Protein AF-A0A953CS73-F1 (afdb_monomer)

Radius of gyration: 27.45 Å; Cα contacts (8 Å, |Δi|>4): 304; chains: 1; bounding box: 77×26×94 Å

Secondary structure (DSSP, 8-state):
---------HHHHHHHHHHHHHHHHHHHHHHHHHHHHHHHHHHHHHHHHHHHHHHT-HHHHHHHEE--HHHHHHHHHH-TTTTT-S--TTTS--EEEEEEEEEEEEEETTEEEEEEEEEEEEEEESSSTTT-EEEE-S---EEEEEEEEEETTEEEEES--S-EEEHHHHHHHHHHHHHHHHHHHHHS---HHHHHHHHHHHHHHHHHHHT-

Foldseek 3Di:
DDDDDDPDPPVVVVVVVVVVVVVVVVCVVVVVVVVVVVQVQVVVLVVLCLVCLALQPLVSLLVFADEDPVLQVVLCVVPVPCSPSHDPVFFAKEWEFDDKDFDDWDDDDFKIKIKMKTQTFWIWDAGGLVGTDTGTDPDRIDIDIWIWGHDPNGIHGYPDDHGYYYLVNLLVVLVVVLVVCVCVVPPDDDDPVRVSSSVSSVVVNVVSVVRD

Mean predicted aligned error: 10.58 Å

Nearest PDB structures (foldseek):
  8rj3-assembly1_H  TM=3.751E-01  e=3.526E-01  Homo sapiens
  7pdr-assembly1_CaC  TM=2.955E-01  e=5.856E+00  Lymnaea stagnalis

Structure (mmCIF, N/CA/C/O backbone):
data_AF-A0A953CS73-F1
#
_entry.id   AF-A0A953CS73-F1
#
loop_
_atom_site.group_PDB
_atom_site.id
_atom_site.type_symbol
_atom_site.label_atom_id
_atom_site.label_alt_id
_atom_site.label_comp_id
_atom_site.label_asym_id
_atom_site.label_entity_id
_atom_site.label_seq_id
_atom_site.pdbx_PDB_ins_code
_atom_site.Cartn_x
_atom_site.Cartn_y
_atom_site.Cartn_z
_atom_site.occupancy
_atom_site.B_iso_or_equiv
_atom_site.auth_seq_id
_atom_site.auth_comp_id
_atom_site.auth_asym_id
_atom_site.auth_atom_id
_atom_site.pdbx_PDB_model_num
ATOM 1 N N . MET A 1 1 ? -42.865 -6.642 72.538 1.00 36.66 1 MET A N 1
ATOM 2 C CA . MET A 1 1 ? -42.921 -7.119 71.140 1.00 36.66 1 MET A CA 1
ATOM 3 C C . MET A 1 1 ? -43.896 -6.234 70.380 1.00 36.66 1 MET A C 1
ATOM 5 O O . MET A 1 1 ? -45.097 -6.413 70.509 1.00 36.66 1 MET A O 1
ATOM 9 N N . THR A 1 2 ? -43.393 -5.225 69.676 1.00 35.66 2 THR A N 1
ATOM 10 C CA . THR A 1 2 ? -44.188 -4.265 68.897 1.00 35.66 2 THR A CA 1
ATOM 11 C C . THR A 1 2 ? -43.818 -4.432 67.428 1.00 35.66 2 THR A C 1
ATOM 13 O O . THR A 1 2 ? -42.769 -3.971 66.991 1.00 35.66 2 THR A O 1
ATOM 16 N N . ASN A 1 3 ? -44.663 -5.137 66.674 1.00 38.41 3 ASN A N 1
ATOM 17 C CA . ASN A 1 3 ? -44.521 -5.254 65.225 1.00 38.41 3 ASN A CA 1
ATOM 18 C C . ASN A 1 3 ? -45.008 -3.955 64.574 1.00 38.41 3 ASN A C 1
ATOM 20 O O . ASN A 1 3 ? -46.209 -3.711 64.486 1.00 38.41 3 ASN A O 1
ATOM 24 N N . GLN A 1 4 ? -44.071 -3.122 64.122 1.00 38.41 4 GLN A N 1
ATOM 25 C CA . GLN A 1 4 ? -44.358 -2.026 63.203 1.00 38.41 4 GLN A CA 1
ATOM 26 C C . GLN A 1 4 ? -44.409 -2.582 61.779 1.00 38.41 4 GLN A C 1
ATOM 28 O O . GLN A 1 4 ? -43.388 -2.846 61.150 1.00 38.41 4 GLN A O 1
ATOM 33 N N . SER A 1 5 ? -45.618 -2.773 61.265 1.00 40.81 5 SER A N 1
ATOM 34 C CA . SER A 1 5 ? -45.860 -3.021 59.848 1.00 40.81 5 SER A CA 1
ATOM 35 C C . SER A 1 5 ? -45.662 -1.721 59.064 1.00 40.81 5 SER A C 1
ATOM 37 O O . SER A 1 5 ? -46.469 -0.796 59.165 1.00 40.81 5 SER A O 1
ATOM 39 N N . ILE A 1 6 ? -44.582 -1.652 58.284 1.00 49.41 6 ILE A N 1
ATOM 40 C CA . ILE A 1 6 ? -44.311 -0.558 57.346 1.00 49.41 6 ILE A CA 1
ATOM 41 C C . ILE A 1 6 ? -45.298 -0.681 56.179 1.00 49.41 6 ILE A C 1
ATOM 43 O O . ILE A 1 6 ? -45.137 -1.513 55.289 1.00 49.41 6 ILE A O 1
ATOM 47 N N . ILE A 1 7 ? -46.335 0.156 56.179 1.00 45.31 7 ILE A N 1
ATOM 48 C CA . ILE A 1 7 ? -47.230 0.327 55.032 1.00 45.31 7 ILE A CA 1
ATOM 49 C C . ILE A 1 7 ? -46.518 1.252 54.039 1.00 45.31 7 ILE A C 1
ATOM 51 O O . ILE A 1 7 ? -46.572 2.477 54.141 1.00 45.31 7 ILE A O 1
ATOM 55 N N . LEU A 1 8 ? -45.815 0.658 53.074 1.00 43.28 8 LEU A N 1
ATOM 56 C CA . LEU A 1 8 ? -45.276 1.373 51.918 1.00 43.28 8 LEU A CA 1
ATOM 57 C C . LEU A 1 8 ? -46.443 1.852 51.040 1.00 43.28 8 LEU A C 1
ATOM 59 O O . LEU A 1 8 ? -47.070 1.087 50.308 1.00 43.28 8 LEU A O 1
ATOM 63 N N . SER A 1 9 ? -46.746 3.145 51.144 1.00 44.50 9 SER A N 1
ATOM 64 C CA . SER A 1 9 ? -47.707 3.862 50.303 1.00 44.50 9 SER A CA 1
ATOM 65 C C . SER A 1 9 ? -47.407 3.649 48.812 1.00 44.50 9 SER A C 1
ATOM 67 O O . SER 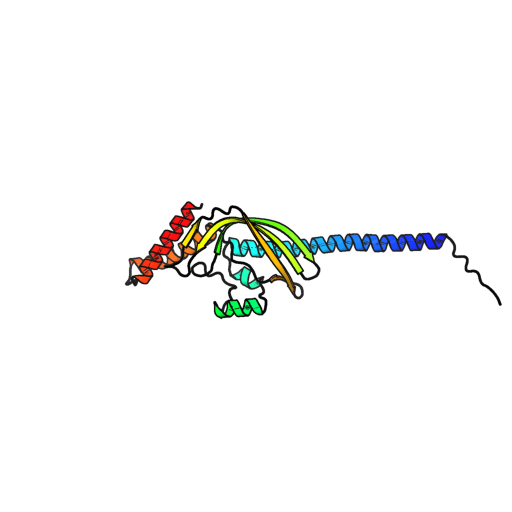A 1 9 ? -46.316 3.973 48.333 1.00 44.50 9 SER A O 1
ATOM 69 N N . ARG A 1 10 ? -48.405 3.164 48.054 1.00 49.97 10 ARG A N 1
ATOM 70 C CA . ARG A 1 10 ? -48.350 2.929 46.593 1.00 49.97 10 ARG A CA 1
ATOM 71 C C . ARG A 1 10 ? -47.867 4.140 45.773 1.00 49.97 10 ARG A C 1
ATOM 73 O O . ARG A 1 10 ? -47.408 3.955 44.648 1.00 49.97 10 ARG A O 1
ATOM 80 N N . LYS A 1 11 ? -47.922 5.363 46.318 1.00 46.31 11 LYS A N 1
ATOM 81 C CA . LYS A 1 11 ? -47.458 6.584 45.634 1.00 46.31 11 LYS A CA 1
ATOM 82 C C . LYS A 1 11 ? -45.931 6.657 45.470 1.00 46.31 11 LYS A C 1
ATOM 84 O O . LYS A 1 11 ? -45.475 7.201 44.472 1.00 46.31 11 LYS A O 1
ATOM 89 N N . ASN A 1 12 ? -45.143 6.050 46.364 1.00 44.22 12 ASN A N 1
ATOM 90 C CA . ASN A 1 12 ? -43.673 6.124 46.294 1.00 44.22 12 ASN A CA 1
ATOM 91 C C . ASN 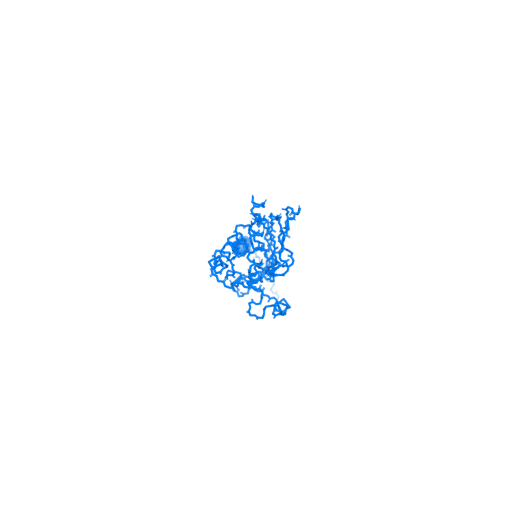A 1 12 ? -43.051 5.098 45.331 1.00 44.22 12 ASN A C 1
ATOM 93 O O . ASN A 1 12 ? -41.951 5.311 44.828 1.00 44.22 12 ASN A O 1
ATOM 97 N N . ILE A 1 13 ? -43.766 4.011 45.026 1.00 49.84 13 ILE A N 1
ATOM 98 C CA . ILE A 1 13 ? -43.295 2.962 44.105 1.00 49.84 13 ILE A CA 1
ATOM 99 C C . ILE A 1 13 ? -43.311 3.466 42.654 1.00 49.84 13 ILE A C 1
ATOM 101 O O . ILE A 1 13 ? -42.404 3.166 41.883 1.00 49.84 13 ILE A O 1
ATOM 105 N N . SER A 1 14 ? -44.296 4.297 42.299 1.00 48.78 14 SER A N 1
ATOM 106 C CA . SER A 1 14 ? -44.407 4.865 40.946 1.00 48.78 14 SER A CA 1
ATOM 107 C C . SER A 1 14 ? -43.287 5.870 40.641 1.00 48.78 14 SER A C 1
ATOM 109 O O . SER A 1 14 ? -42.792 5.914 39.518 1.00 48.78 14 SER A O 1
ATOM 111 N N . LEU A 1 15 ? -42.836 6.632 41.647 1.00 45.28 15 LEU A N 1
ATOM 112 C CA . LEU A 1 15 ? -41.733 7.588 41.500 1.00 45.28 15 LEU A CA 1
ATOM 113 C C . LEU A 1 15 ? -40.373 6.877 41.362 1.00 45.28 15 LEU A C 1
ATOM 115 O O . LEU A 1 15 ? -39.552 7.272 40.539 1.00 45.28 15 LEU A O 1
ATOM 119 N N . LEU A 1 16 ? -40.159 5.787 42.111 1.00 47.25 16 LEU A N 1
ATOM 120 C CA . LEU A 1 16 ? -38.957 4.949 42.003 1.00 47.25 16 LEU A CA 1
ATOM 121 C C . LEU A 1 16 ? -38.863 4.231 40.645 1.00 47.25 16 LEU A C 1
ATOM 123 O O . LEU A 1 16 ? -37.788 4.206 40.050 1.00 47.25 16 LEU A O 1
ATOM 127 N N . LEU A 1 17 ? -39.976 3.715 40.108 1.00 46.78 17 LEU A N 1
ATOM 128 C CA . LEU A 1 17 ? -39.999 3.105 38.770 1.00 46.78 17 LEU A CA 1
ATOM 129 C C . LEU A 1 17 ? -39.741 4.119 37.644 1.00 46.78 17 LEU A C 1
ATOM 131 O O . LEU A 1 17 ? -39.044 3.791 36.683 1.00 46.78 17 LEU A O 1
ATOM 135 N N . ALA A 1 18 ? -40.249 5.349 37.768 1.00 47.81 18 ALA A N 1
ATOM 136 C CA . ALA A 1 18 ? -40.012 6.406 36.785 1.00 47.81 18 ALA A CA 1
ATOM 137 C C . ALA A 1 18 ? -38.529 6.816 36.720 1.00 47.81 18 ALA A C 1
ATOM 139 O O . ALA A 1 18 ? -37.983 6.978 35.631 1.00 47.81 18 ALA A O 1
ATOM 140 N N . ILE A 1 19 ? -37.848 6.904 37.868 1.00 49.62 19 ILE A N 1
ATOM 141 C CA . ILE A 1 19 ? -36.412 7.220 37.926 1.00 49.62 19 ILE A CA 1
ATOM 142 C C . ILE A 1 19 ? -35.578 6.080 37.318 1.00 49.62 19 ILE A C 1
ATOM 144 O O . ILE A 1 19 ? -34.674 6.344 36.529 1.00 49.62 19 ILE A O 1
ATOM 148 N N . VAL A 1 20 ? -35.910 4.815 37.595 1.00 45.91 20 VAL A N 1
ATOM 149 C CA . VAL A 1 20 ? -35.200 3.659 37.012 1.00 45.91 20 VAL A CA 1
ATOM 150 C C . VAL A 1 20 ? -35.372 3.592 35.487 1.00 45.91 20 VAL A C 1
ATOM 152 O O . VAL A 1 20 ? -34.405 3.289 34.785 1.00 45.91 20 VAL A O 1
ATOM 155 N N . CYS A 1 21 ? -36.545 3.951 34.953 1.00 44.44 21 CYS A N 1
ATOM 156 C CA . CYS A 1 21 ? -36.766 4.042 33.505 1.00 44.44 21 CYS A CA 1
ATOM 157 C C . CYS A 1 21 ? -35.977 5.202 32.872 1.00 44.44 21 CYS A C 1
ATOM 159 O O . CYS A 1 21 ? -35.327 5.008 31.851 1.00 44.44 21 CYS A O 1
ATOM 161 N N . CYS A 1 22 ? -35.936 6.386 33.489 1.00 41.12 22 CYS A N 1
ATOM 162 C CA . CYS A 1 22 ? -35.169 7.515 32.946 1.00 41.12 22 CYS A CA 1
ATOM 163 C C . CYS A 1 22 ? -33.650 7.256 32.925 1.00 41.12 22 CYS A C 1
ATOM 165 O O . CYS A 1 22 ? -32.968 7.663 31.985 1.00 41.12 22 CYS A O 1
ATOM 167 N N . VAL A 1 23 ? -33.103 6.546 33.919 1.00 47.25 23 VAL A N 1
ATOM 168 C CA . VAL A 1 23 ? -31.663 6.225 33.976 1.00 47.25 23 VAL A CA 1
ATOM 169 C C . VAL A 1 23 ? -31.275 5.141 32.958 1.00 47.25 23 VAL A C 1
ATOM 171 O O . VAL A 1 23 ? -30.187 5.204 32.382 1.00 47.25 23 VAL A O 1
ATOM 174 N N . SER A 1 24 ? -32.167 4.183 32.684 1.00 45.62 24 SER A N 1
ATOM 175 C CA . SER A 1 24 ? -31.943 3.125 31.685 1.00 45.62 24 SER A CA 1
ATOM 176 C C . SER A 1 24 ? -32.154 3.609 30.243 1.00 45.62 24 SER A C 1
ATOM 178 O O . SER A 1 24 ? -31.356 3.264 29.370 1.00 45.62 24 SER A O 1
ATOM 180 N N . PHE A 1 25 ? -33.129 4.491 29.993 1.00 43.75 25 PHE A N 1
ATOM 181 C CA . PHE A 1 25 ? -33.279 5.156 28.692 1.00 43.75 25 PHE A CA 1
ATOM 182 C C . PHE A 1 25 ? -32.079 6.059 28.372 1.00 43.75 25 PHE A C 1
ATOM 184 O O . PHE A 1 25 ? -31.539 5.967 27.269 1.00 43.75 25 PHE A O 1
ATOM 191 N N . ASN A 1 26 ? -31.578 6.833 29.343 1.00 43.84 26 ASN A N 1
ATOM 192 C CA . ASN A 1 26 ? -30.371 7.642 29.146 1.00 43.84 26 ASN A CA 1
ATOM 193 C C . ASN A 1 26 ? -29.122 6.786 28.894 1.00 43.84 26 ASN A C 1
ATOM 195 O O . ASN A 1 26 ? -28.352 7.123 28.004 1.00 43.84 26 ASN A O 1
ATOM 199 N N . HIS A 1 27 ? -28.939 5.652 29.584 1.00 46.59 27 HIS A N 1
ATOM 200 C CA . HIS A 1 27 ? -27.826 4.737 29.286 1.00 46.59 27 HIS A CA 1
ATOM 201 C C . HIS A 1 27 ? -27.892 4.169 27.866 1.00 46.59 27 HIS A C 1
ATOM 203 O O . HIS A 1 27 ? -26.864 4.076 27.207 1.00 46.59 27 HIS A O 1
ATOM 209 N N . SER A 1 28 ? -29.081 3.803 27.379 1.00 47.66 28 SER A N 1
ATOM 210 C CA . SER A 1 28 ? -29.231 3.226 26.037 1.00 47.66 28 SER A CA 1
ATOM 211 C C . SER A 1 28 ? -28.966 4.238 24.916 1.00 47.66 28 SER A C 1
ATOM 213 O O . SER A 1 28 ? -28.315 3.901 23.929 1.00 47.66 28 SER A O 1
ATOM 215 N N . ILE A 1 29 ? -29.406 5.489 25.090 1.00 48.22 29 ILE A N 1
ATOM 216 C CA . ILE A 1 29 ? -29.171 6.577 24.131 1.00 48.22 29 ILE A CA 1
ATOM 217 C C . ILE A 1 29 ? -27.694 6.972 24.146 1.00 48.22 29 ILE A C 1
ATOM 219 O O . ILE A 1 29 ? -27.095 7.119 23.086 1.00 48.22 29 ILE A O 1
ATOM 223 N N . TRP A 1 30 ? -27.088 7.064 25.332 1.00 41.84 30 TRP A N 1
ATOM 224 C CA . TRP A 1 30 ? -25.677 7.412 25.480 1.00 41.84 30 TRP A CA 1
ATOM 225 C C . TRP A 1 30 ? -24.751 6.297 24.979 1.00 41.84 30 TRP A C 1
ATOM 227 O O . TRP A 1 30 ? -23.772 6.577 24.300 1.00 41.84 30 TRP A O 1
ATOM 237 N N . ALA A 1 31 ? -25.086 5.025 25.223 1.00 47.47 31 ALA A N 1
ATOM 238 C CA . ALA A 1 31 ? -24.345 3.882 24.688 1.00 47.47 31 ALA A CA 1
ATOM 239 C C . ALA A 1 31 ? -24.451 3.785 23.159 1.00 47.47 31 ALA A C 1
ATOM 241 O O . ALA A 1 31 ? -23.469 3.445 22.504 1.00 47.47 31 ALA A O 1
ATOM 242 N N . LYS A 1 32 ? -25.614 4.113 22.577 1.00 56.38 32 LYS A N 1
ATOM 243 C CA . LYS A 1 32 ? -25.786 4.155 21.121 1.00 56.38 32 LYS A CA 1
ATOM 244 C C . LYS A 1 32 ? -25.020 5.328 20.494 1.00 56.38 32 LYS A C 1
ATOM 246 O O . LYS A 1 32 ? -24.317 5.112 19.515 1.00 56.38 32 LYS A O 1
ATOM 251 N N . SER A 1 33 ? -25.064 6.519 21.102 1.00 57.25 33 SER A N 1
ATOM 252 C CA . SER A 1 33 ? -24.310 7.685 20.619 1.00 57.25 33 SER A CA 1
ATOM 253 C C . SER A 1 33 ? -22.796 7.534 20.794 1.00 57.25 33 SER A C 1
ATOM 255 O O . SER A 1 33 ? -22.040 7.961 19.932 1.00 57.25 33 SER A O 1
ATOM 257 N N . LEU A 1 34 ? -22.332 6.909 21.884 1.00 58.31 34 LEU A N 1
ATOM 258 C CA . LEU A 1 34 ? -20.913 6.583 22.087 1.00 58.31 34 LEU A CA 1
ATOM 259 C C . LEU A 1 34 ? -20.407 5.614 21.017 1.00 58.31 34 LEU A C 1
ATOM 261 O O . LEU A 1 34 ? -19.297 5.780 20.526 1.00 58.31 34 LEU A O 1
ATOM 265 N N . ASN A 1 35 ? -21.222 4.626 20.640 1.00 71.12 35 ASN A N 1
ATOM 266 C CA . ASN A 1 35 ? -20.834 3.659 19.620 1.00 71.12 35 ASN A CA 1
ATOM 267 C C . ASN A 1 35 ? -20.754 4.303 18.225 1.00 71.12 35 ASN A C 1
ATOM 269 O O . ASN A 1 35 ? -19.836 4.000 17.474 1.00 71.12 35 ASN A O 1
ATOM 273 N N . GLU A 1 36 ? -21.659 5.232 17.896 1.00 78.31 36 GLU A N 1
ATOM 274 C CA . GLU A 1 36 ? -21.599 6.003 16.641 1.00 78.31 36 GLU A CA 1
ATOM 275 C C . GLU A 1 36 ? -20.339 6.886 16.570 1.00 78.31 36 GLU A C 1
ATOM 277 O O . GLU A 1 36 ? -19.618 6.833 15.577 1.00 78.31 36 GLU A O 1
ATOM 282 N N . VAL A 1 37 ? -19.996 7.601 17.649 1.00 85.12 37 VAL A N 1
ATOM 283 C CA . VAL A 1 37 ? -18.773 8.429 17.711 1.00 85.12 37 VAL A CA 1
ATOM 284 C C . VAL A 1 37 ? -17.500 7.590 17.546 1.00 85.12 37 VAL A C 1
ATOM 286 O O . VAL A 1 37 ? -16.578 7.992 16.836 1.00 85.12 37 VAL A O 1
ATOM 289 N N . GLU A 1 38 ? -17.430 6.421 18.184 1.00 88.88 38 GLU A N 1
ATOM 290 C CA . GLU A 1 38 ? -16.271 5.529 18.056 1.00 88.88 38 GLU A CA 1
ATOM 291 C C . GLU A 1 38 ? -16.180 4.899 16.658 1.00 88.88 38 GLU A C 1
ATOM 293 O O . GLU A 1 38 ? -15.084 4.797 16.104 1.00 88.88 38 GLU A O 1
ATOM 298 N N . VAL A 1 39 ? -17.313 4.523 16.053 1.00 92.38 39 VAL A N 1
ATOM 299 C CA . VAL A 1 39 ? -17.365 4.030 14.666 1.00 92.38 39 VAL A CA 1
ATOM 300 C C . VAL A 1 39 ? -16.870 5.096 13.691 1.00 92.38 39 VAL A C 1
ATOM 302 O O . VAL A 1 39 ? -16.074 4.774 12.808 1.00 92.38 39 VAL A O 1
ATOM 305 N N . ASP A 1 40 ? -17.274 6.354 13.864 1.00 93.88 40 ASP A N 1
ATOM 306 C CA . ASP A 1 40 ? -16.821 7.462 13.020 1.00 93.88 40 ASP A CA 1
ATOM 307 C C . ASP A 1 40 ? -15.320 7.729 13.192 1.00 93.88 40 ASP A C 1
ATOM 309 O O . ASP A 1 40 ? -14.595 7.881 12.206 1.00 93.88 40 ASP A O 1
ATOM 313 N N . ALA A 1 41 ? -14.809 7.703 14.426 1.00 94.31 41 ALA A N 1
ATOM 314 C CA . ALA A 1 41 ? -13.377 7.848 14.688 1.00 94.31 41 ALA A CA 1
ATOM 315 C C . ALA A 1 41 ? -12.549 6.725 14.033 1.00 94.31 41 ALA A C 1
ATOM 317 O O . ALA A 1 41 ? -11.509 6.986 13.421 1.00 94.31 41 ALA A O 1
ATOM 318 N N . VAL A 1 42 ? -13.022 5.477 14.120 1.00 96.50 42 VAL A N 1
ATOM 319 C CA . VAL A 1 42 ? -12.401 4.317 13.461 1.00 96.50 42 VAL A CA 1
ATOM 320 C C . VAL A 1 42 ? -12.464 4.447 11.941 1.00 96.50 42 VAL A C 1
ATOM 322 O O . VAL A 1 42 ? -11.460 4.196 11.270 1.00 96.50 42 VAL A O 1
ATOM 325 N N . ARG A 1 43 ? -13.608 4.878 11.393 1.00 97.50 43 ARG A N 1
ATOM 326 C CA . ARG A 1 43 ? -13.790 5.118 9.956 1.00 97.50 43 ARG A CA 1
ATOM 327 C C . ARG A 1 43 ? -12.769 6.118 9.435 1.00 97.50 43 ARG A C 1
ATOM 329 O O . ARG A 1 43 ? -12.076 5.802 8.476 1.00 97.50 43 ARG A O 1
ATOM 336 N N . ILE A 1 44 ? -12.609 7.260 10.103 1.00 96.50 44 ILE A N 1
ATOM 337 C CA . ILE A 1 44 ? -11.653 8.305 9.708 1.00 96.50 44 ILE A CA 1
ATOM 338 C C . ILE A 1 44 ? -10.228 7.745 9.621 1.00 96.50 44 ILE A C 1
ATOM 340 O O . ILE A 1 44 ? -9.513 8.011 8.655 1.00 96.50 44 ILE A O 1
ATOM 344 N N . VAL A 1 45 ? -9.797 6.955 10.610 1.00 97.06 45 VAL A N 1
ATOM 345 C CA . VAL A 1 45 ? -8.450 6.362 10.604 1.00 97.06 45 VAL A CA 1
ATOM 346 C C . VAL A 1 45 ? -8.298 5.321 9.495 1.00 97.06 45 VAL A C 1
ATOM 348 O O . VAL A 1 45 ? -7.274 5.310 8.811 1.00 97.06 45 VAL A O 1
ATOM 351 N N . ALA A 1 46 ? -9.307 4.474 9.287 1.00 97.38 46 ALA A N 1
ATOM 352 C CA . ALA A 1 46 ? -9.285 3.464 8.235 1.00 97.38 46 ALA A CA 1
ATOM 353 C C . ALA A 1 46 ? -9.297 4.082 6.829 1.00 97.38 46 ALA A C 1
ATOM 355 O O . ALA A 1 46 ? -8.520 3.655 5.977 1.00 97.38 46 ALA A O 1
ATOM 356 N N . GLU A 1 47 ? -10.112 5.111 6.590 1.00 97.62 47 GLU A N 1
ATOM 357 C CA . GLU A 1 47 ? -10.131 5.856 5.327 1.00 97.62 47 GLU A CA 1
ATOM 358 C C . GLU A 1 47 ? -8.792 6.540 5.091 1.00 97.62 47 GLU A C 1
ATOM 360 O O . GLU A 1 47 ? -8.208 6.377 4.024 1.00 97.62 47 GLU A O 1
ATOM 365 N N . LYS A 1 48 ? -8.252 7.230 6.104 1.00 96.88 48 LYS A N 1
ATOM 366 C CA . LYS A 1 48 ? -6.937 7.875 6.014 1.00 96.88 48 LYS A CA 1
ATOM 367 C C . LYS A 1 48 ? -5.837 6.874 5.647 1.00 96.88 48 LYS A C 1
ATOM 369 O O . LYS A 1 48 ? -4.985 7.191 4.824 1.00 96.88 48 LYS A O 1
ATOM 374 N N . PHE A 1 49 ? -5.872 5.668 6.214 1.00 96.06 49 PHE A N 1
ATOM 375 C CA . PHE A 1 49 ? -4.954 4.589 5.850 1.00 96.06 49 PHE A CA 1
ATOM 376 C C . PHE A 1 49 ? -5.151 4.102 4.413 1.00 96.06 49 PHE A C 1
ATOM 378 O O . PHE A 1 49 ? -4.179 4.001 3.670 1.00 96.06 49 PHE A O 1
ATOM 385 N N . CYS A 1 50 ? -6.392 3.836 4.003 1.00 96.88 50 CYS A N 1
ATOM 386 C CA . CYS A 1 50 ? -6.674 3.355 2.651 1.00 96.88 50 CYS A CA 1
ATOM 387 C C . CYS A 1 50 ? -6.291 4.390 1.588 1.00 96.88 50 CYS A C 1
ATOM 389 O O . CYS A 1 50 ? -5.700 4.019 0.580 1.00 96.88 50 CYS A O 1
ATOM 391 N N . TYR A 1 51 ? -6.562 5.676 1.825 1.00 96.44 51 TYR A N 1
ATOM 392 C CA . TYR A 1 51 ? -6.140 6.755 0.932 1.00 96.44 51 TYR A CA 1
ATOM 393 C C . TYR A 1 51 ? -4.620 6.897 0.868 1.00 96.44 51 TYR A C 1
ATOM 395 O O . TYR A 1 51 ? -4.090 7.084 -0.223 1.00 96.44 51 TYR A O 1
ATOM 403 N N . ALA A 1 52 ? -3.915 6.769 1.996 1.00 94.06 52 ALA A N 1
ATOM 404 C CA . ALA A 1 52 ? -2.454 6.811 2.005 1.00 94.06 52 ALA A CA 1
ATOM 405 C C . ALA A 1 52 ? -1.845 5.689 1.157 1.00 94.06 52 ALA A C 1
ATOM 407 O O . ALA A 1 52 ? -0.992 5.949 0.314 1.00 94.06 52 ALA A O 1
ATOM 408 N N . ASP A 1 53 ? -2.336 4.457 1.308 1.00 94.50 53 ASP A N 1
ATOM 4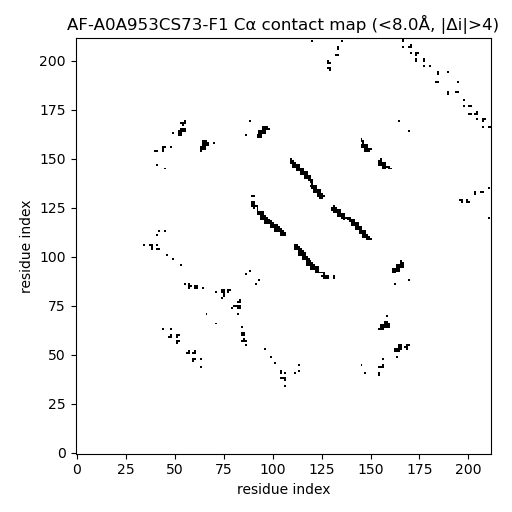09 C CA . ASP A 1 53 ? -1.903 3.338 0.468 1.00 94.50 53 ASP A CA 1
ATOM 410 C C . ASP A 1 53 ? -2.273 3.559 -1.009 1.00 94.50 53 ASP A C 1
ATOM 412 O O . ASP A 1 53 ? -1.448 3.322 -1.893 1.00 94.50 53 ASP A O 1
ATOM 416 N N . PHE A 1 54 ? -3.485 4.050 -1.279 1.00 96.25 54 PHE A N 1
ATOM 417 C CA . PHE A 1 54 ? -4.004 4.263 -2.631 1.00 96.25 54 PHE A CA 1
ATOM 418 C C . PHE A 1 54 ? -3.234 5.343 -3.407 1.00 96.25 54 PHE A C 1
ATOM 420 O O . PHE A 1 54 ? -2.931 5.157 -4.590 1.00 96.25 54 PHE A O 1
ATOM 427 N N . GLU A 1 55 ? -2.892 6.452 -2.752 1.00 94.25 55 GLU A N 1
ATOM 428 C CA . GLU A 1 55 ? -2.119 7.559 -3.333 1.00 94.25 55 GLU A CA 1
ATOM 429 C C . GLU A 1 55 ? -0.602 7.348 -3.222 1.00 94.25 55 GLU A C 1
ATOM 431 O O . GLU A 1 55 ? 0.164 8.051 -3.879 1.00 94.25 55 GLU A O 1
ATOM 436 N N . GLY A 1 56 ? -0.152 6.358 -2.447 1.00 88.75 56 GLY A N 1
ATOM 437 C CA . GLY A 1 56 ? 1.269 6.083 -2.265 1.00 88.75 56 GLY A CA 1
ATOM 438 C C . GLY A 1 56 ? 1.984 7.049 -1.321 1.00 88.75 56 GLY A C 1
ATOM 439 O O . GLY A 1 56 ? 3.161 7.322 -1.535 1.00 88.75 56 GLY A O 1
ATOM 440 N N . ASP A 1 57 ? 1.289 7.567 -0.306 1.00 87.12 57 ASP A N 1
ATOM 441 C CA . ASP A 1 57 ? 1.818 8.512 0.684 1.00 87.12 57 ASP A CA 1
ATOM 442 C C . ASP A 1 57 ? 2.423 7.765 1.899 1.00 87.12 57 ASP A C 1
ATOM 444 O O . ASP A 1 57 ? 1.683 7.208 2.724 1.00 87.12 57 ASP A O 1
ATOM 448 N N . PRO A 1 58 ? 3.764 7.720 2.037 1.00 79.62 58 PRO A N 1
ATOM 449 C CA . PRO A 1 58 ? 4.420 6.977 3.109 1.00 79.62 58 PRO A CA 1
ATOM 450 C C . PRO A 1 58 ? 4.324 7.661 4.482 1.00 79.62 58 PRO A C 1
ATOM 452 O O . PRO A 1 58 ? 4.345 6.966 5.503 1.00 79.62 58 PRO A O 1
ATOM 455 N N . ASP A 1 59 ? 4.190 8.988 4.533 1.00 83.56 59 ASP A N 1
ATOM 456 C CA . ASP A 1 59 ? 4.243 9.756 5.783 1.00 83.56 59 ASP A CA 1
ATOM 457 C C . ASP A 1 59 ? 3.021 9.437 6.646 1.00 83.56 59 ASP A C 1
ATOM 459 O O . ASP A 1 59 ? 3.118 9.140 7.842 1.00 83.56 59 ASP A O 1
ATOM 463 N N . ILE A 1 60 ? 1.851 9.369 6.009 1.00 85.50 60 ILE A N 1
ATOM 464 C CA . ILE A 1 60 ? 0.609 9.007 6.689 1.00 85.50 60 ILE A CA 1
ATOM 465 C C . ILE A 1 60 ? 0.686 7.585 7.256 1.00 85.50 60 ILE A C 1
ATOM 467 O O . ILE A 1 60 ? 0.247 7.352 8.388 1.00 85.50 60 ILE A O 1
ATOM 471 N N . ARG A 1 61 ? 1.253 6.632 6.504 1.00 84.44 61 ARG A N 1
ATOM 472 C CA . ARG A 1 61 ? 1.386 5.236 6.944 1.00 84.44 61 ARG A CA 1
ATOM 473 C C . ARG A 1 61 ? 2.247 5.146 8.200 1.00 84.44 61 ARG A C 1
ATOM 475 O O . ARG A 1 61 ? 1.898 4.404 9.122 1.00 84.44 61 ARG A O 1
ATOM 482 N N . MET A 1 62 ? 3.320 5.930 8.297 1.00 84.88 62 MET A N 1
ATOM 483 C CA . MET A 1 62 ? 4.174 5.974 9.488 1.00 84.88 62 MET A CA 1
ATOM 484 C C . MET A 1 62 ? 3.431 6.460 10.740 1.00 84.88 62 MET A C 1
ATOM 486 O O . MET A 1 62 ? 3.658 5.911 11.829 1.00 84.88 62 MET A O 1
ATOM 490 N N . ASP A 1 63 ? 2.523 7.421 10.564 1.00 89.12 63 ASP A N 1
ATOM 491 C CA . ASP A 1 63 ? 1.813 8.125 11.633 1.00 89.12 63 ASP A CA 1
ATOM 492 C C . ASP A 1 63 ? 0.628 7.367 12.229 1.00 89.12 63 ASP A C 1
ATOM 494 O O . ASP A 1 63 ? 0.230 7.649 13.365 1.00 89.12 63 ASP A O 1
ATOM 498 N N . ILE A 1 64 ? 0.022 6.440 11.487 1.00 92.00 64 ILE A N 1
ATOM 499 C CA . ILE A 1 64 ? -1.230 5.779 11.900 1.00 92.00 64 ILE A CA 1
ATOM 500 C C . ILE A 1 64 ? -1.103 4.266 12.070 1.00 92.00 64 ILE A C 1
ATOM 502 O O . ILE A 1 64 ? -2.080 3.616 12.437 1.00 92.00 64 ILE A O 1
ATOM 506 N N . THR A 1 65 ? 0.086 3.698 11.853 1.00 92.69 65 THR A N 1
ATOM 507 C CA . THR A 1 65 ? 0.319 2.252 11.958 1.00 92.69 65 THR A CA 1
ATOM 508 C C . THR A 1 65 ? 1.157 1.861 13.174 1.00 92.69 65 THR A C 1
ATOM 510 O O . THR A 1 65 ? 2.078 2.566 13.610 1.00 92.69 65 THR A O 1
ATOM 513 N N . LYS A 1 66 ? 0.853 0.680 13.714 1.00 92.50 66 LYS A N 1
ATOM 514 C CA . LYS A 1 66 ? 1.628 -0.007 14.747 1.00 92.50 66 LYS A CA 1
ATOM 515 C C . LYS A 1 66 ? 1.908 -1.438 14.334 1.00 92.50 66 LYS A C 1
ATOM 517 O O . LYS A 1 66 ? 1.091 -2.080 13.686 1.00 92.50 66 LYS A O 1
ATOM 522 N N . TYR A 1 67 ? 3.056 -1.932 14.784 1.00 92.12 67 TYR A N 1
ATOM 523 C CA . TYR A 1 67 ? 3.429 -3.326 14.625 1.00 92.12 67 TYR A CA 1
ATOM 524 C C . TYR A 1 67 ? 3.439 -4.041 15.967 1.00 92.12 67 TYR A C 1
ATOM 526 O O . TYR A 1 67 ? 3.970 -3.523 16.955 1.00 92.12 67 TYR A O 1
ATOM 534 N N . THR A 1 68 ? 2.903 -5.258 15.988 1.00 92.88 68 THR A N 1
ATOM 535 C CA . THR A 1 68 ? 3.127 -6.192 17.089 1.00 92.88 68 THR A CA 1
ATOM 536 C C . THR A 1 68 ? 4.619 -6.488 17.225 1.00 92.88 68 THR A C 1
ATOM 538 O O . THR A 1 68 ? 5.405 -6.336 16.288 1.00 92.88 68 THR A O 1
ATOM 541 N N . THR A 1 69 ? 5.052 -6.955 18.398 1.00 90.81 69 THR A N 1
ATOM 542 C CA . THR A 1 69 ? 6.460 -7.329 18.611 1.00 90.81 69 THR A CA 1
ATOM 543 C C . THR A 1 69 ? 6.941 -8.375 17.603 1.00 90.81 69 THR A C 1
ATOM 545 O O . THR A 1 69 ? 8.095 -8.326 17.182 1.00 90.81 69 THR A O 1
ATOM 548 N N . SER A 1 70 ? 6.069 -9.310 17.214 1.00 90.81 70 SER A N 1
ATOM 549 C CA . SER A 1 70 ? 6.380 -10.324 16.204 1.00 90.81 70 SER A CA 1
ATOM 550 C C . SER A 1 70 ? 6.597 -9.684 14.834 1.00 90.81 70 SER A C 1
ATOM 552 O O . SER A 1 70 ? 7.671 -9.835 14.249 1.00 90.81 70 SER A O 1
ATOM 554 N N . ARG A 1 71 ? 5.626 -8.888 14.367 1.00 89.31 71 ARG A N 1
ATOM 555 C CA . ARG A 1 71 ? 5.697 -8.227 13.064 1.00 89.31 71 ARG A CA 1
ATOM 556 C C . ARG A 1 71 ? 6.873 -7.260 12.977 1.00 89.31 71 ARG A C 1
ATOM 558 O O . ARG A 1 71 ? 7.613 -7.280 12.003 1.00 89.31 71 ARG A O 1
ATOM 565 N N . ARG A 1 72 ? 7.136 -6.502 14.044 1.00 89.12 72 ARG A N 1
ATOM 566 C CA . ARG A 1 72 ? 8.288 -5.595 14.126 1.00 89.12 72 ARG A CA 1
ATOM 567 C C . ARG A 1 72 ? 9.622 -6.324 13.956 1.00 89.12 72 ARG A C 1
ATOM 569 O O . ARG A 1 72 ? 10.501 -5.792 13.292 1.00 89.12 72 ARG A O 1
ATOM 576 N N . LYS A 1 73 ? 9.780 -7.521 14.538 1.00 88.31 73 LYS A N 1
ATOM 577 C CA . LYS A 1 73 ? 10.994 -8.346 14.372 1.00 88.31 73 LYS A CA 1
ATOM 578 C C . LYS A 1 73 ? 11.154 -8.869 12.946 1.00 88.31 73 LYS A C 1
ATOM 580 O O . LYS A 1 73 ? 12.280 -9.068 12.499 1.00 88.31 73 LYS A O 1
ATOM 585 N N . GLU A 1 74 ? 10.048 -9.156 12.265 1.00 87.94 74 GLU A N 1
ATOM 586 C CA . GLU A 1 74 ? 10.067 -9.568 10.863 1.00 87.94 74 GLU A CA 1
ATOM 587 C C . GLU A 1 74 ? 10.478 -8.399 9.966 1.00 87.94 74 GLU A C 1
ATOM 589 O O . GLU A 1 74 ? 11.432 -8.524 9.201 1.00 87.94 74 GLU A O 1
ATOM 594 N N . GLU A 1 75 ? 9.811 -7.255 10.110 1.00 85.56 75 GLU A N 1
ATOM 595 C CA . GLU A 1 75 ? 10.080 -6.078 9.287 1.00 85.56 75 GLU A CA 1
ATOM 596 C C . GLU A 1 75 ? 11.476 -5.503 9.552 1.00 85.56 75 GLU A C 1
ATOM 598 O O . GLU A 1 75 ? 12.176 -5.173 8.604 1.00 85.56 75 GLU A O 1
ATOM 603 N N . SER A 1 76 ? 11.976 -5.532 10.795 1.00 85.44 76 SER A N 1
ATOM 604 C CA . SER A 1 76 ? 13.350 -5.098 11.100 1.00 85.44 76 SER A CA 1
ATOM 605 C C . SER A 1 76 ? 14.440 -5.929 10.418 1.00 85.44 76 SER A C 1
ATOM 607 O O . SER A 1 76 ? 15.584 -5.493 10.354 1.00 85.44 76 SER A O 1
ATOM 609 N N . ARG A 1 77 ? 14.133 -7.155 9.967 1.00 85.19 77 ARG A N 1
ATOM 610 C CA . ARG A 1 77 ? 15.084 -7.975 9.192 1.00 85.19 77 ARG A CA 1
ATOM 611 C C . ARG A 1 77 ? 15.120 -7.578 7.719 1.00 85.19 77 ARG A C 1
ATOM 613 O O . ARG A 1 77 ? 16.122 -7.848 7.067 1.00 85.19 77 ARG A O 1
ATOM 620 N N . LYS A 1 78 ? 14.027 -7.009 7.206 1.00 80.81 78 LYS A N 1
ATOM 621 C CA . LYS A 1 78 ? 13.904 -6.550 5.817 1.00 80.81 78 LYS A CA 1
ATOM 622 C C . LYS A 1 78 ? 14.406 -5.116 5.688 1.00 80.81 78 LYS A C 1
ATOM 624 O O . LYS A 1 78 ? 15.203 -4.826 4.807 1.00 80.81 78 LYS A O 1
ATOM 629 N N . ASP A 1 79 ? 13.970 -4.267 6.612 1.00 78.69 79 ASP A N 1
ATOM 630 C CA . ASP A 1 79 ? 14.275 -2.846 6.677 1.00 78.69 79 ASP A CA 1
ATOM 631 C C . ASP A 1 79 ? 14.447 -2.426 8.151 1.00 78.69 79 ASP A C 1
ATOM 633 O O . ASP A 1 79 ? 13.465 -2.161 8.855 1.00 78.69 79 ASP A O 1
ATOM 637 N N . PRO A 1 80 ? 15.690 -2.407 8.664 1.00 78.25 80 PRO A N 1
ATOM 638 C CA . PRO A 1 80 ? 15.969 -2.038 10.049 1.00 78.25 80 PRO A CA 1
ATOM 639 C C . PRO A 1 80 ? 15.598 -0.591 10.394 1.00 78.25 80 PRO A C 1
ATOM 641 O O . PRO A 1 80 ? 15.346 -0.302 11.565 1.00 78.25 80 PRO A O 1
ATOM 644 N N . GLU A 1 81 ? 15.589 0.308 9.406 1.00 78.62 81 GLU A N 1
ATOM 645 C CA . GLU A 1 81 ? 15.457 1.751 9.617 1.00 78.62 81 GLU A CA 1
ATOM 646 C C . GLU A 1 81 ? 13.993 2.182 9.595 1.00 78.62 81 GLU A C 1
ATOM 648 O O . GLU A 1 81 ? 13.516 2.814 10.542 1.00 78.62 81 GLU A O 1
ATOM 653 N N . LEU A 1 82 ? 13.253 1.798 8.553 1.00 77.19 82 LEU A N 1
ATOM 654 C CA . LEU A 1 82 ? 11.861 2.218 8.370 1.00 77.19 82 LEU A CA 1
ATOM 655 C C . LEU A 1 82 ? 10.875 1.162 8.873 1.00 77.19 82 LEU A C 1
ATOM 657 O O . LEU A 1 82 ? 9.675 1.431 8.960 1.00 77.19 82 LEU A O 1
ATOM 661 N N . LEU A 1 83 ? 11.363 -0.025 9.254 1.00 76.94 83 LEU A N 1
ATOM 662 C CA . LEU A 1 83 ? 10.580 -1.120 9.831 1.00 76.94 83 LEU A CA 1
ATOM 663 C C . LEU A 1 83 ? 9.370 -1.501 8.966 1.00 76.94 83 LEU A C 1
ATOM 665 O O . LEU A 1 83 ? 8.327 -1.845 9.514 1.00 76.94 83 LEU A O 1
ATOM 669 N N . GLY A 1 84 ? 9.475 -1.400 7.637 1.00 70.56 84 GLY A N 1
ATOM 670 C CA . GLY A 1 84 ? 8.375 -1.696 6.711 1.00 70.56 84 GLY A CA 1
ATOM 671 C C . GLY A 1 84 ? 7.202 -0.709 6.795 1.00 70.56 84 GLY A C 1
ATOM 672 O O . GLY A 1 84 ? 6.071 -1.053 6.447 1.00 70.56 84 GLY A O 1
ATOM 673 N N . LYS A 1 85 ? 7.413 0.500 7.333 1.00 76.38 85 LYS A N 1
ATOM 674 C CA . LYS A 1 85 ? 6.389 1.560 7.372 1.00 76.38 85 LYS A CA 1
ATOM 675 C C . LYS A 1 85 ? 6.343 2.407 6.103 1.00 76.38 85 LYS A C 1
ATOM 677 O O . LYS A 1 85 ? 5.318 3.030 5.849 1.00 76.38 85 LYS A O 1
ATOM 682 N N . VAL A 1 86 ? 7.425 2.415 5.331 1.00 83.00 86 VAL A N 1
ATOM 683 C CA . VAL A 1 86 ? 7.529 3.095 4.037 1.00 83.00 86 VAL A CA 1
ATOM 684 C C . VAL A 1 86 ? 7.406 2.051 2.939 1.00 83.00 86 VAL A C 1
ATOM 686 O O . VAL A 1 86 ? 7.967 0.968 3.064 1.00 83.00 86 VAL A O 1
ATOM 689 N N . ILE A 1 87 ? 6.659 2.374 1.885 1.00 83.62 87 ILE A N 1
ATOM 690 C CA . ILE A 1 87 ? 6.452 1.467 0.758 1.00 83.62 87 ILE A CA 1
ATOM 691 C C . ILE A 1 87 ? 7.535 1.730 -0.289 1.00 83.62 87 ILE A C 1
ATOM 693 O O . ILE A 1 87 ? 7.532 2.761 -0.961 1.00 83.62 87 ILE A O 1
ATOM 697 N N . ALA A 1 88 ? 8.437 0.778 -0.483 1.00 87.19 88 ALA A N 1
ATOM 698 C CA . ALA A 1 88 ? 9.400 0.802 -1.571 1.00 87.19 88 ALA A CA 1
ATOM 699 C C . ALA A 1 88 ? 8.776 0.174 -2.829 1.00 87.19 88 ALA A C 1
ATOM 701 O O . ALA A 1 88 ? 8.888 -1.031 -3.042 1.00 87.19 88 ALA A O 1
ATOM 702 N N . PHE A 1 89 ? 8.140 0.966 -3.703 1.00 88.12 89 PHE A N 1
ATOM 703 C CA . PHE A 1 89 ? 7.428 0.450 -4.895 1.00 88.12 89 PHE A CA 1
ATOM 704 C C . PHE A 1 89 ? 8.260 -0.430 -5.838 1.00 88.12 89 PHE A C 1
ATOM 706 O O . PHE A 1 89 ? 7.701 -1.239 -6.580 1.00 88.12 89 PHE A O 1
ATOM 713 N N . GLU A 1 90 ? 9.582 -0.310 -5.805 1.00 85.94 90 GLU A N 1
ATOM 714 C CA . GLU A 1 90 ? 10.508 -1.103 -6.617 1.00 85.94 90 GLU A CA 1
ATOM 715 C C . GLU A 1 90 ? 10.851 -2.465 -5.988 1.00 85.94 90 GLU A C 1
ATOM 717 O O . GLU A 1 90 ? 11.289 -3.380 -6.690 1.00 85.94 90 GLU A O 1
ATOM 722 N N . ALA A 1 91 ? 10.646 -2.623 -4.678 1.00 84.06 91 ALA A N 1
ATOM 723 C CA . ALA A 1 91 ? 11.096 -3.777 -3.903 1.00 84.06 91 ALA A CA 1
ATOM 724 C C . ALA A 1 91 ? 9.948 -4.513 -3.198 1.00 84.06 91 ALA A C 1
ATOM 726 O O . ALA A 1 91 ? 9.885 -5.742 -3.253 1.00 84.06 91 ALA A O 1
ATOM 727 N N . ASP A 1 92 ? 9.020 -3.778 -2.592 1.00 87.31 92 ASP A N 1
ATOM 728 C CA . ASP A 1 92 ? 7.971 -4.332 -1.743 1.00 87.31 92 ASP A CA 1
ATOM 729 C C . ASP A 1 92 ? 6.838 -4.935 -2.559 1.00 87.31 92 ASP A C 1
ATOM 731 O O . ASP A 1 92 ? 6.464 -4.376 -3.590 1.00 87.31 92 ASP A O 1
ATOM 735 N N . PRO A 1 93 ? 6.230 -6.049 -2.130 1.00 91.06 93 PRO A N 1
ATOM 736 C CA . PRO A 1 93 ? 5.007 -6.523 -2.759 1.00 91.06 93 PRO A CA 1
ATOM 737 C C . PRO A 1 93 ? 3.913 -5.451 -2.650 1.00 91.06 93 PRO A C 1
ATOM 739 O O . PRO A 1 93 ? 3.716 -4.867 -1.590 1.00 91.06 93 PRO A O 1
ATOM 742 N N . ILE A 1 94 ? 3.187 -5.223 -3.742 1.00 93.81 94 ILE A N 1
ATOM 743 C CA . ILE A 1 94 ? 2.028 -4.334 -3.819 1.00 93.81 94 ILE A CA 1
ATOM 744 C C . ILE A 1 94 ? 0.918 -4.983 -4.645 1.00 93.81 94 ILE A C 1
ATOM 746 O O . ILE A 1 94 ? 1.163 -5.784 -5.558 1.00 93.81 94 ILE A O 1
ATOM 750 N N . PHE A 1 95 ? -0.313 -4.581 -4.364 1.00 95.50 95 PHE A N 1
ATOM 751 C CA . PHE A 1 95 ? -1.449 -4.796 -5.248 1.00 95.50 95 PHE A CA 1
ATOM 752 C C . PHE A 1 95 ? -1.830 -3.488 -5.926 1.00 95.50 95 PHE A C 1
ATOM 754 O O . PHE A 1 95 ? -1.758 -2.426 -5.313 1.00 95.50 95 PHE A O 1
ATOM 761 N N . VAL A 1 96 ? -2.230 -3.577 -7.192 1.00 95.62 96 VAL A N 1
ATOM 762 C CA . VAL A 1 96 ? -2.723 -2.430 -7.954 1.00 95.62 96 VAL A CA 1
ATOM 763 C C . VAL A 1 96 ? -4.241 -2.477 -7.957 1.00 95.62 96 VAL A C 1
ATOM 765 O O . VAL A 1 96 ? -4.830 -3.507 -8.309 1.00 95.62 96 VAL A O 1
ATOM 768 N N . VAL A 1 97 ? -4.862 -1.373 -7.558 1.00 96.06 97 VAL A N 1
ATOM 769 C CA . VAL A 1 97 ? -6.312 -1.266 -7.366 1.00 96.06 97 VAL A CA 1
ATOM 770 C C . VAL A 1 97 ? -6.883 -0.050 -8.100 1.00 96.06 97 VAL A C 1
ATOM 772 O O . VAL A 1 97 ? -6.191 0.948 -8.303 1.00 96.06 97 VAL A O 1
ATOM 775 N N . LYS A 1 98 ? -8.152 -0.129 -8.509 1.00 94.25 98 LYS A N 1
ATOM 776 C CA . LYS A 1 98 ? -8.907 0.976 -9.125 1.00 94.25 98 LYS A CA 1
ATOM 777 C C . LYS A 1 98 ? -9.640 1.826 -8.098 1.00 94.25 98 LYS A C 1
ATOM 779 O O . LYS A 1 98 ? -9.714 3.040 -8.249 1.00 94.25 98 LYS A O 1
ATOM 784 N N . SER A 1 99 ? -10.175 1.188 -7.068 1.00 95.38 99 SER A N 1
ATOM 785 C CA . SER A 1 99 ? -10.974 1.828 -6.028 1.00 95.38 99 SER A CA 1
ATOM 786 C C . SER A 1 99 ? -10.987 0.977 -4.762 1.00 95.38 99 SER A C 1
ATOM 788 O O . SER A 1 99 ? -10.517 -0.168 -4.755 1.00 95.38 99 SER A O 1
ATOM 790 N N . PHE A 1 100 ? -11.532 1.544 -3.689 1.00 97.25 100 PHE A N 1
ATOM 791 C CA . PHE A 1 100 ? -11.804 0.831 -2.452 1.00 97.25 100 PHE A CA 1
ATOM 792 C C . PHE A 1 100 ? -13.091 1.333 -1.798 1.00 97.25 100 PHE A C 1
ATOM 794 O O . PHE A 1 100 ? -13.503 2.473 -2.005 1.00 97.25 100 PHE A O 1
ATOM 801 N N . GLU A 1 101 ? -13.699 0.481 -0.980 1.00 97.38 101 GLU A N 1
ATOM 802 C CA . GLU A 1 101 ? -14.894 0.791 -0.205 1.00 97.38 101 GLU A CA 1
ATOM 803 C C . GLU A 1 101 ? -14.815 0.142 1.180 1.00 97.38 101 GLU A C 1
ATOM 805 O O . GLU A 1 101 ? -14.554 -1.057 1.307 1.00 97.38 101 GLU A O 1
ATOM 810 N N . ILE A 1 102 ? -15.076 0.922 2.232 1.00 97.12 102 ILE A N 1
ATOM 811 C CA . ILE A 1 102 ? -15.263 0.383 3.583 1.00 97.12 102 ILE A CA 1
ATOM 812 C C . ILE A 1 102 ? -16.696 -0.125 3.712 1.00 97.12 102 ILE A C 1
ATOM 814 O O . ILE A 1 102 ? -17.637 0.665 3.781 1.00 97.12 102 ILE A O 1
ATOM 818 N N . THR A 1 103 ? -16.854 -1.441 3.810 1.00 96.44 103 THR A N 1
ATOM 819 C CA . THR A 1 103 ? -18.169 -2.100 3.814 1.00 96.44 103 THR A CA 1
ATOM 820 C C . THR A 1 103 ? -18.684 -2.412 5.211 1.00 96.44 103 THR A C 1
ATOM 822 O O . THR A 1 103 ? -19.892 -2.493 5.419 1.00 96.44 103 THR A O 1
ATOM 825 N N . ASN A 1 104 ? -17.791 -2.585 6.187 1.00 96.12 104 ASN A N 1
ATOM 826 C CA . ASN A 1 104 ? -18.183 -2.927 7.549 1.00 96.12 104 ASN A CA 1
ATOM 827 C C . ASN A 1 104 ? -17.191 -2.385 8.580 1.00 96.12 104 ASN A C 1
ATOM 829 O O . ASN A 1 104 ? -15.981 -2.406 8.351 1.00 96.12 104 ASN A O 1
ATOM 833 N N . ILE A 1 105 ? -17.710 -1.953 9.729 1.00 97.19 105 ILE A N 1
ATOM 834 C CA . ILE A 1 105 ? -16.931 -1.510 10.886 1.00 97.19 105 ILE A CA 1
ATOM 835 C C . ILE A 1 105 ? -17.557 -2.126 12.133 1.00 97.19 105 ILE A C 1
ATOM 837 O O . ILE A 1 105 ? -18.730 -1.900 12.422 1.00 97.19 105 ILE A O 1
ATOM 841 N N . ILE A 1 106 ? -16.761 -2.886 12.878 1.00 95.56 106 ILE A N 1
ATOM 842 C CA . ILE A 1 106 ? -17.151 -3.469 14.160 1.00 95.56 106 ILE A CA 1
ATOM 843 C C . ILE A 1 106 ? -16.199 -2.919 15.214 1.00 95.56 106 ILE A C 1
ATOM 845 O O . ILE A 1 106 ? -14.992 -3.130 15.116 1.00 95.56 106 ILE A O 1
ATOM 849 N N . VAL A 1 107 ? -16.734 -2.217 16.211 1.00 95.31 107 VAL A N 1
ATOM 850 C CA . VAL A 1 107 ? -15.953 -1.653 17.319 1.00 95.31 107 VAL A CA 1
ATOM 851 C C . VAL A 1 107 ? -16.258 -2.417 18.601 1.00 95.31 107 VAL A C 1
ATOM 853 O O . VAL A 1 107 ? -17.413 -2.591 18.983 1.00 95.31 107 VAL A O 1
ATOM 856 N N . GLU A 1 108 ? -15.204 -2.846 19.286 1.00 92.50 108 GLU A N 1
ATOM 857 C CA . GLU A 1 108 ? -15.262 -3.557 20.557 1.00 92.50 108 GLU A CA 1
ATOM 858 C C . GLU A 1 108 ? -14.274 -2.939 21.549 1.00 92.50 108 GLU A C 1
ATOM 860 O O . GLU A 1 108 ? -13.082 -3.259 21.557 1.00 92.50 108 GLU A O 1
ATOM 865 N N . LYS A 1 109 ? -14.778 -2.071 22.434 1.00 89.19 109 LYS A N 1
ATOM 866 C CA . LYS A 1 109 ? -13.998 -1.389 23.483 1.00 89.19 109 LYS A CA 1
ATOM 867 C C . LYS A 1 109 ? -12.762 -0.669 22.918 1.00 89.19 109 LYS A C 1
ATOM 869 O O . LYS A 1 109 ? -12.875 0.442 22.423 1.00 89.19 109 LYS A O 1
ATOM 874 N N . ASN A 1 110 ? -11.596 -1.311 22.998 1.00 93.62 110 ASN A N 1
ATOM 875 C CA . ASN A 1 110 ? -10.296 -0.770 22.594 1.00 93.62 110 ASN A CA 1
ATOM 876 C C . ASN A 1 110 ? -9.776 -1.406 21.299 1.00 93.62 110 ASN A C 1
ATOM 878 O O . ASN A 1 110 ? -8.599 -1.279 20.971 1.00 93.62 110 ASN A O 1
ATOM 882 N N . THR A 1 111 ? -10.623 -2.139 20.588 1.00 96.56 111 THR A N 1
ATOM 883 C CA . THR A 1 111 ? -10.291 -2.793 19.326 1.00 96.56 111 THR A CA 1
ATOM 884 C C . THR A 1 111 ? -11.378 -2.511 18.309 1.00 96.56 111 THR A C 1
ATOM 886 O O . THR A 1 111 ? -12.532 -2.296 18.675 1.00 96.56 111 THR A O 1
ATOM 889 N N . ALA A 1 112 ? -11.020 -2.512 17.034 1.00 97.44 112 ALA A N 1
ATOM 890 C CA . ALA A 1 112 ? -11.994 -2.484 15.964 1.00 97.44 112 ALA A CA 1
ATOM 891 C C . ALA A 1 112 ? -11.518 -3.317 14.780 1.00 97.44 112 ALA A C 1
ATOM 893 O O . ALA A 1 112 ? -10.322 -3.539 14.579 1.00 97.44 112 ALA A O 1
ATOM 894 N N . VAL A 1 113 ? -12.479 -3.772 13.993 1.00 98.00 113 VAL A N 1
ATOM 895 C CA . VAL A 1 113 ? -12.258 -4.507 12.760 1.00 98.00 113 VAL A CA 1
ATOM 896 C C . VAL A 1 113 ? -12.985 -3.779 11.645 1.00 98.00 113 VAL A C 1
ATOM 898 O O . VAL A 1 113 ? -14.195 -3.562 11.717 1.00 98.00 113 VAL A O 1
ATOM 901 N N . VAL A 1 114 ? -12.242 -3.412 10.607 1.00 98.44 114 VAL A N 1
ATOM 902 C CA . VAL A 1 114 ? -12.775 -2.733 9.426 1.00 98.44 114 VAL A CA 1
ATOM 903 C C . VAL A 1 114 ? -12.612 -3.647 8.223 1.00 98.44 114 VAL A C 1
ATOM 905 O O . VAL A 1 114 ? -11.522 -4.147 7.959 1.00 98.44 114 VAL A O 1
ATOM 908 N N . THR A 1 115 ? -13.699 -3.883 7.494 1.00 98.31 115 THR A N 1
ATOM 909 C CA . THR A 1 115 ? -13.671 -4.634 6.234 1.00 98.31 115 THR A CA 1
ATOM 910 C C . THR A 1 115 ? -13.647 -3.659 5.072 1.00 98.31 115 THR A C 1
ATOM 912 O O . THR A 1 115 ? -14.525 -2.802 4.958 1.00 98.31 115 THR A O 1
ATOM 915 N N . VAL A 1 116 ? -12.650 -3.808 4.209 1.00 98.25 116 VAL A N 1
ATOM 916 C CA . VAL A 1 116 ? -12.451 -2.981 3.022 1.00 98.25 116 VAL A CA 1
ATOM 917 C C . VAL A 1 116 ? -12.452 -3.880 1.798 1.00 98.25 116 VAL A C 1
ATOM 919 O O . VAL A 1 116 ? -11.775 -4.907 1.778 1.00 98.25 116 VAL A O 1
ATOM 922 N N . VAL A 1 117 ? -13.220 -3.505 0.785 1.00 97.69 117 VAL A N 1
ATOM 923 C CA . VAL A 1 117 ? -13.253 -4.181 -0.511 1.00 97.69 117 VAL A CA 1
ATOM 924 C C . VAL A 1 117 ? -12.501 -3.317 -1.506 1.00 97.69 117 VAL A C 1
ATOM 926 O O . VAL A 1 117 ? -12.804 -2.137 -1.645 1.00 97.69 117 VAL A O 1
ATOM 929 N N . PHE A 1 118 ? -11.528 -3.900 -2.192 1.00 96.94 118 PHE A N 1
ATOM 930 C CA . PHE A 1 118 ? -10.756 -3.237 -3.234 1.00 96.94 118 PHE A CA 1
ATOM 931 C C . PHE A 1 118 ? -11.088 -3.829 -4.601 1.00 96.94 118 PHE A C 1
ATOM 933 O O . PHE A 1 118 ? -11.151 -5.052 -4.742 1.00 96.94 118 PHE A O 1
ATOM 940 N N . ASP A 1 119 ? -11.239 -2.974 -5.612 1.00 94.94 119 ASP A N 1
ATOM 941 C CA . ASP A 1 119 ? -11.277 -3.396 -7.017 1.00 94.94 119 ASP A CA 1
ATOM 942 C C . ASP A 1 119 ? -9.837 -3.600 -7.496 1.00 94.94 119 ASP A C 1
ATOM 944 O O . ASP A 1 119 ? -9.128 -2.643 -7.820 1.00 94.94 119 ASP A O 1
ATOM 948 N N . ARG A 1 120 ? -9.362 -4.844 -7.430 1.00 94.88 120 ARG A N 1
ATOM 949 C CA . ARG A 1 120 ? -7.985 -5.207 -7.768 1.00 94.88 120 ARG A CA 1
ATOM 950 C C . ARG A 1 120 ? -7.876 -5.539 -9.248 1.00 94.88 120 ARG A C 1
ATOM 952 O O . ARG A 1 120 ? -8.736 -6.191 -9.822 1.00 94.88 120 ARG A O 1
ATOM 959 N N . ILE A 1 121 ? -6.769 -5.115 -9.848 1.00 94.75 121 ILE A N 1
ATOM 960 C CA . ILE A 1 121 ? -6.536 -5.288 -11.287 1.00 94.75 121 ILE A CA 1
ATOM 961 C C . ILE A 1 121 ? -5.171 -5.873 -11.623 1.00 94.75 121 ILE A C 1
ATOM 963 O O . ILE A 1 121 ? -4.976 -6.401 -12.714 1.00 94.75 121 ILE A O 1
ATOM 967 N N . ALA A 1 122 ? -4.206 -5.765 -10.713 1.00 95.19 122 ALA A N 1
ATOM 968 C CA . ALA A 1 122 ? -2.884 -6.335 -10.904 1.00 95.19 122 ALA A CA 1
ATOM 969 C C . ALA A 1 122 ? -2.191 -6.579 -9.563 1.00 95.19 122 ALA A C 1
ATOM 971 O O . ALA A 1 122 ? -2.611 -6.110 -8.501 1.00 95.19 122 ALA A O 1
ATOM 972 N N . LYS A 1 123 ? -1.087 -7.314 -9.621 1.00 94.38 123 LYS A N 1
ATOM 973 C CA . LYS A 1 123 ? -0.170 -7.532 -8.504 1.00 94.38 123 LYS A CA 1
ATOM 974 C C . LYS A 1 123 ? 1.264 -7.370 -8.963 1.00 94.38 123 LYS A C 1
ATOM 976 O O . LYS A 1 123 ? 1.595 -7.686 -10.107 1.00 94.38 123 LYS A O 1
ATOM 981 N N . SER A 1 124 ? 2.129 -6.939 -8.056 1.00 92.75 124 SER A N 1
ATOM 982 C CA . SER A 1 124 ? 3.560 -7.021 -8.302 1.00 92.75 124 SER A CA 1
ATOM 983 C C . SER A 1 124 ? 4.096 -8.419 -8.015 1.00 92.75 124 SER A C 1
ATOM 985 O O . SER A 1 124 ? 3.727 -9.036 -7.012 1.00 92.75 124 SER A O 1
ATOM 987 N N . MET A 1 125 ? 5.037 -8.873 -8.830 1.00 89.81 125 MET A N 1
ATOM 988 C CA . MET A 1 125 ? 5.861 -10.049 -8.575 1.00 89.81 125 MET A CA 1
ATOM 989 C C . MET A 1 125 ? 7.341 -9.718 -8.776 1.00 89.81 125 MET A C 1
ATOM 991 O O . MET A 1 125 ? 7.683 -8.800 -9.522 1.00 89.81 125 MET A O 1
ATOM 995 N N . GLY A 1 126 ? 8.206 -10.484 -8.110 1.00 85.25 126 GLY A N 1
ATOM 996 C CA . GLY A 1 126 ? 9.647 -10.244 -8.102 1.00 85.25 126 GLY A CA 1
ATOM 997 C C . GLY A 1 126 ? 10.061 -9.038 -7.250 1.00 85.25 126 GLY A C 1
ATOM 998 O O . GLY A 1 126 ? 9.232 -8.243 -6.802 1.00 85.25 126 GLY A O 1
ATOM 999 N N . SER A 1 127 ? 11.363 -8.934 -7.006 1.00 77.81 127 SER A N 1
ATOM 1000 C CA . SER A 1 127 ? 11.978 -7.910 -6.157 1.00 77.81 127 SER A CA 1
ATOM 1001 C C . SER A 1 127 ? 13.065 -7.160 -6.924 1.00 77.81 127 SER A C 1
ATOM 1003 O O . SER A 1 127 ? 13.903 -7.800 -7.564 1.00 77.81 127 SER A O 1
ATOM 1005 N N . GLY A 1 128 ? 13.086 -5.830 -6.809 1.00 78.50 128 GLY A N 1
ATOM 1006 C CA . GLY A 1 128 ? 14.074 -4.964 -7.454 1.00 78.50 128 GLY A CA 1
ATOM 1007 C C . GLY A 1 128 ? 13.813 -4.752 -8.947 1.00 78.50 128 GLY A C 1
ATOM 1008 O O . GLY A 1 128 ? 13.182 -5.574 -9.608 1.00 78.50 128 GLY A O 1
ATOM 1009 N N . LEU A 1 129 ? 14.327 -3.653 -9.500 1.00 71.19 129 LEU A N 1
ATOM 1010 C CA . LEU A 1 129 ? 13.981 -3.189 -10.848 1.00 71.19 129 LEU A CA 1
ATOM 1011 C C . LEU A 1 129 ? 14.294 -4.125 -12.031 1.00 71.19 129 LEU A C 1
ATOM 1013 O O . LEU A 1 129 ? 13.517 -4.065 -12.975 1.00 71.19 129 LEU A O 1
ATOM 1017 N N . PRO A 1 130 ? 15.284 -5.042 -12.036 1.00 70.81 130 PRO A N 1
ATOM 1018 C CA . PRO A 1 130 ? 15.347 -6.004 -13.139 1.00 70.81 130 PRO A CA 1
ATOM 1019 C C . PRO A 1 130 ? 14.377 -7.187 -12.963 1.00 70.81 130 PRO A C 1
ATOM 1021 O O . PRO A 1 130 ? 14.087 -7.899 -13.920 1.00 70.81 130 PRO A O 1
ATOM 1024 N N . GLY A 1 131 ? 13.891 -7.444 -11.743 1.00 77.62 131 GLY A N 1
ATOM 1025 C CA . GLY A 1 131 ? 13.010 -8.575 -11.428 1.00 77.62 131 GLY A CA 1
ATOM 1026 C C . GLY A 1 131 ? 11.535 -8.203 -11.270 1.00 77.62 131 GLY A C 1
ATOM 1027 O O . GLY A 1 131 ? 10.683 -9.094 -11.234 1.00 77.62 131 GLY A O 1
ATOM 1028 N N . ARG A 1 132 ? 11.233 -6.908 -11.149 1.00 87.50 132 ARG A N 1
ATOM 1029 C CA . ARG A 1 132 ? 9.906 -6.380 -10.847 1.00 87.50 132 ARG A CA 1
ATOM 1030 C C . ARG A 1 132 ? 8.984 -6.515 -12.049 1.00 87.50 132 ARG A C 1
ATOM 1032 O O . ARG A 1 132 ? 9.272 -6.019 -13.131 1.00 87.50 132 ARG A O 1
ATOM 1039 N N . LYS A 1 133 ? 7.830 -7.141 -11.840 1.00 88.69 133 LYS A N 1
ATOM 1040 C CA . LYS A 1 133 ? 6.779 -7.272 -12.851 1.00 88.69 133 LYS A CA 1
ATOM 1041 C C . LYS A 1 133 ? 5.443 -6.856 -12.270 1.00 88.69 133 LYS A C 1
ATOM 1043 O O . LYS A 1 133 ? 5.103 -7.284 -11.170 1.00 88.69 133 LYS A O 1
ATOM 1048 N N . ILE A 1 134 ? 4.679 -6.072 -13.023 1.00 91.81 134 ILE A N 1
ATOM 1049 C CA . ILE A 1 134 ? 3.257 -5.845 -12.762 1.00 91.81 134 ILE A CA 1
ATOM 1050 C C . ILE A 1 134 ? 2.485 -6.816 -13.647 1.00 91.81 134 ILE A C 1
ATOM 1052 O O . ILE A 1 134 ? 2.644 -6.813 -14.864 1.00 91.81 134 ILE A O 1
ATOM 1056 N N . ILE A 1 135 ? 1.702 -7.689 -13.025 1.00 91.81 135 ILE A N 1
ATOM 1057 C CA . ILE A 1 135 ? 0.969 -8.749 -13.714 1.00 91.81 135 ILE A CA 1
ATOM 1058 C C . ILE A 1 135 ? -0.511 -8.518 -13.460 1.00 91.81 135 ILE A C 1
ATOM 1060 O O . ILE A 1 135 ? -0.923 -8.443 -12.299 1.00 91.81 135 ILE A O 1
ATOM 1064 N N . ALA A 1 136 ? -1.280 -8.394 -14.544 1.00 90.81 136 ALA A N 1
ATOM 1065 C CA . ALA A 1 136 ? -2.731 -8.301 -14.480 1.00 90.81 136 ALA A CA 1
ATOM 1066 C C . ALA A 1 136 ? -3.302 -9.484 -13.686 1.00 90.81 136 ALA A C 1
ATOM 1068 O O . ALA A 1 136 ? -2.801 -10.608 -13.772 1.00 90.81 136 ALA A O 1
ATOM 1069 N N . ASP A 1 137 ? -4.312 -9.211 -12.873 1.00 84.56 137 ASP A N 1
ATOM 1070 C CA . ASP A 1 137 ? -4.976 -10.210 -12.050 1.00 84.56 137 ASP A CA 1
ATOM 1071 C C . ASP A 1 137 ? -6.425 -10.362 -12.509 1.00 84.56 137 ASP A C 1
ATOM 1073 O O . ASP A 1 137 ? -7.109 -9.369 -12.751 1.00 84.56 137 ASP A O 1
ATOM 1077 N N . ASP A 1 138 ? -6.895 -11.604 -12.604 1.00 77.56 138 ASP A N 1
ATOM 1078 C CA . ASP A 1 138 ? -8.294 -11.902 -12.923 1.00 77.56 138 ASP A CA 1
ATOM 1079 C C . ASP A 1 138 ? -9.209 -11.683 -11.701 1.00 77.56 138 ASP A C 1
ATOM 1081 O O . ASP A 1 138 ? -10.440 -11.654 -11.820 1.00 77.56 138 ASP A O 1
ATOM 1085 N N . LEU A 1 139 ? -8.620 -11.536 -10.506 1.00 75.69 139 LEU A N 1
ATOM 1086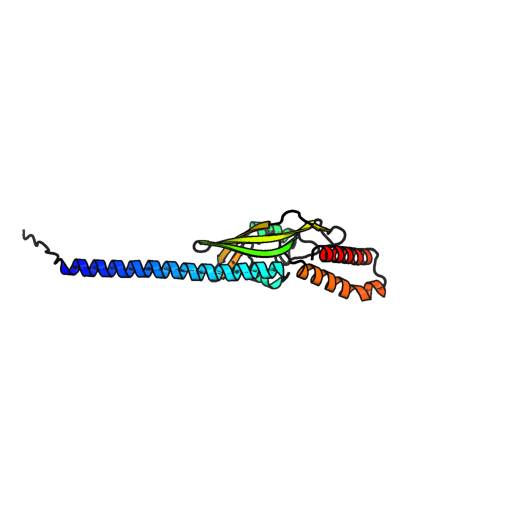 C CA . LEU A 1 139 ? -9.338 -11.269 -9.267 1.00 75.69 139 LEU A CA 1
ATOM 1087 C C . LEU A 1 139 ? -9.895 -9.839 -9.248 1.00 75.69 139 LEU A C 1
ATOM 1089 O O . LEU A 1 139 ? -9.182 -8.899 -8.915 1.00 75.69 139 LEU A O 1
ATOM 1093 N N . LYS A 1 140 ? -11.199 -9.706 -9.506 1.00 78.19 140 LYS A N 1
ATOM 1094 C CA . LYS A 1 140 ? -11.902 -8.409 -9.530 1.00 78.19 140 LYS A CA 1
ATOM 1095 C C . LYS A 1 140 ? -12.124 -7.768 -8.159 1.00 78.19 140 LYS A C 1
ATOM 1097 O O . LYS A 1 140 ? -12.317 -6.564 -8.079 1.00 78.19 140 LYS A O 1
ATOM 1102 N N . GLN A 1 141 ? -12.169 -8.550 -7.081 1.00 91.12 141 GLN A N 1
ATOM 1103 C CA . GLN A 1 141 ? -12.413 -8.025 -5.735 1.00 91.12 141 GLN A CA 1
ATOM 1104 C C . GLN A 1 141 ? -11.467 -8.660 -4.722 1.00 91.12 141 GLN A C 1
ATOM 1106 O O . GLN A 1 141 ? -11.366 -9.883 -4.633 1.00 91.12 141 GLN A O 1
ATOM 1111 N N . ASP A 1 142 ? -10.795 -7.816 -3.947 1.00 93.38 142 ASP A N 1
ATOM 1112 C CA . ASP A 1 142 ? -9.915 -8.198 -2.846 1.00 93.38 142 ASP A CA 1
ATOM 1113 C C . ASP A 1 142 ? -10.511 -7.686 -1.529 1.00 93.38 142 ASP A C 1
ATOM 1115 O O . ASP A 1 142 ? -10.645 -6.478 -1.327 1.00 93.38 142 ASP A O 1
ATOM 1119 N N . VAL A 1 143 ? -10.914 -8.606 -0.648 1.00 96.19 143 VAL A N 1
ATOM 1120 C CA . VAL A 1 143 ? -11.552 -8.285 0.636 1.00 96.19 143 VAL A CA 1
ATOM 1121 C C . VAL A 1 143 ? -10.514 -8.348 1.744 1.00 96.19 143 VAL A C 1
ATOM 1123 O O . VAL A 1 143 ? -9.861 -9.370 1.951 1.00 96.19 143 VAL A O 1
ATOM 1126 N N . VAL A 1 144 ? -10.386 -7.253 2.482 1.00 97.25 144 VAL A N 1
ATOM 1127 C CA . VAL A 1 144 ? -9.317 -7.039 3.452 1.00 97.25 144 VAL A CA 1
ATOM 1128 C C . VAL A 1 144 ? -9.904 -6.685 4.794 1.00 97.25 144 VAL A C 1
ATOM 1130 O O . VAL A 1 144 ? -10.779 -5.829 4.907 1.00 97.25 144 VAL A O 1
ATOM 1133 N N . THR A 1 145 ? -9.362 -7.305 5.829 1.00 97.62 145 THR A N 1
ATOM 1134 C CA . THR A 1 145 ? -9.695 -6.990 7.210 1.00 97.62 145 THR A CA 1
ATOM 1135 C C . THR A 1 145 ? -8.566 -6.171 7.820 1.00 97.62 145 THR A C 1
ATOM 1137 O O . THR A 1 145 ? -7.458 -6.672 8.001 1.00 97.62 145 THR A O 1
ATOM 1140 N N . LEU A 1 146 ? -8.847 -4.912 8.144 1.00 98.19 146 LEU A N 1
ATOM 1141 C CA . LEU A 1 146 ? -7.958 -4.053 8.915 1.00 98.19 146 LEU A CA 1
ATOM 1142 C C . LEU A 1 146 ? -8.274 -4.222 10.398 1.00 98.19 146 LEU A C 1
ATOM 1144 O O . LEU A 1 146 ? -9.427 -4.101 10.816 1.00 98.19 146 LEU A O 1
ATOM 1148 N N . GLN A 1 147 ? -7.240 -4.485 11.189 1.00 97.94 147 GLN A N 1
ATOM 1149 C CA . GLN A 1 147 ? -7.344 -4.513 12.642 1.00 97.94 147 GLN A CA 1
ATOM 1150 C C . GLN A 1 147 ? -6.917 -3.160 13.192 1.00 97.94 147 GLN A C 1
ATOM 1152 O O . GLN A 1 147 ? -5.876 -2.630 12.804 1.00 97.94 147 GLN A O 1
ATOM 1157 N N . LEU A 1 148 ? -7.712 -2.605 14.102 1.00 97.94 148 LEU A N 1
ATOM 1158 C CA . LEU A 1 148 ? -7.381 -1.382 14.809 1.00 97.94 148 LEU A CA 1
ATOM 1159 C C . LEU A 1 148 ? -7.313 -1.626 16.306 1.00 97.94 148 LEU A C 1
ATOM 1161 O O . LEU A 1 148 ? -8.125 -2.357 16.875 1.00 97.94 148 LEU A O 1
ATOM 1165 N N . ILE A 1 149 ? -6.360 -0.956 16.943 1.00 97.00 149 ILE A N 1
ATOM 1166 C CA . ILE A 1 149 ? -6.237 -0.905 18.396 1.00 97.00 149 ILE A CA 1
ATOM 1167 C C . ILE A 1 149 ? -6.278 0.540 18.870 1.00 97.00 149 ILE A C 1
ATOM 1169 O O . ILE A 1 149 ? -5.680 1.433 18.262 1.00 97.00 149 ILE A O 1
ATOM 1173 N N . ARG A 1 150 ? -6.970 0.7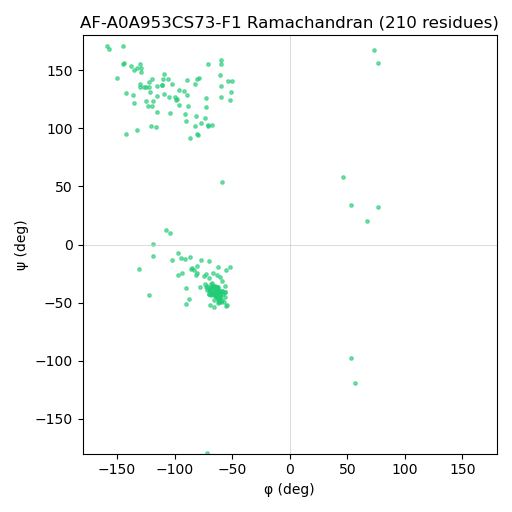64 19.980 1.00 94.88 150 ARG A N 1
ATOM 1174 C CA . ARG A 1 150 ? -6.919 2.015 20.717 1.00 94.88 150 ARG A CA 1
ATOM 1175 C C . ARG A 1 150 ? -5.778 1.924 21.710 1.00 94.88 150 ARG A C 1
ATOM 1177 O O . ARG A 1 150 ? -5.768 1.062 22.585 1.00 94.88 150 ARG A O 1
ATOM 1184 N N . ASP A 1 151 ? -4.819 2.820 21.559 1.00 92.56 151 ASP A N 1
ATOM 1185 C CA . ASP A 1 151 ? -3.751 3.008 22.528 1.00 92.56 151 ASP A CA 1
ATOM 1186 C C . ASP A 1 151 ? -3.775 4.468 22.963 1.00 92.56 151 ASP A C 1
ATOM 1188 O O . ASP A 1 151 ? -3.655 5.373 22.130 1.00 92.56 151 ASP A O 1
ATOM 1192 N N . GLN A 1 152 ? -3.987 4.669 24.264 1.00 86.50 152 GLN A N 1
ATOM 1193 C CA . GLN A 1 152 ? -4.343 5.954 24.860 1.00 86.50 152 GLN A CA 1
ATOM 1194 C C . GLN A 1 152 ? -5.622 6.522 24.211 1.00 86.50 152 GLN A C 1
ATOM 1196 O O . GLN A 1 152 ? -6.680 5.890 24.247 1.00 86.50 152 GLN A O 1
ATOM 1201 N N . GLU A 1 153 ? -5.537 7.699 23.595 1.00 86.94 153 GLU A N 1
ATOM 1202 C CA . GLU A 1 153 ? -6.662 8.391 22.954 1.00 86.94 153 GLU A CA 1
ATOM 1203 C C . GLU A 1 153 ? -6.639 8.289 21.423 1.00 86.94 153 GLU A C 1
ATOM 1205 O O . GLU A 1 153 ? -7.416 8.955 20.745 1.00 86.94 153 GLU A O 1
ATOM 1210 N N . LYS A 1 154 ? -5.760 7.450 20.856 1.00 93.44 154 LYS A N 1
ATOM 1211 C CA . LYS A 1 154 ? -5.576 7.335 19.407 1.00 93.44 154 LYS A CA 1
ATOM 1212 C C . LYS A 1 154 ? -5.822 5.912 18.913 1.00 93.44 154 LYS A C 1
ATOM 1214 O O . LYS A 1 154 ? -5.326 4.943 19.490 1.00 93.44 154 LYS A O 1
ATOM 1219 N N . TRP A 1 155 ? -6.552 5.808 17.806 1.00 96.19 155 TRP A N 1
ATOM 1220 C CA . TRP A 1 155 ? -6.716 4.578 17.036 1.00 96.19 155 TRP A CA 1
ATOM 1221 C C . TRP A 1 155 ? -5.523 4.364 16.098 1.00 96.19 155 TRP A C 1
ATOM 1223 O O . TRP A 1 155 ? -5.033 5.302 15.468 1.00 96.19 155 TRP A O 1
ATOM 1233 N N . TRP A 1 156 ? -5.061 3.119 16.013 1.00 96.75 156 TRP A N 1
ATOM 1234 C CA . TRP A 1 156 ? -3.919 2.707 15.201 1.00 96.75 156 TRP A CA 1
ATOM 1235 C C . TRP A 1 156 ? -4.287 1.501 14.354 1.00 96.75 156 TRP A C 1
ATOM 1237 O O . TRP A 1 156 ? -4.886 0.564 14.874 1.00 96.75 156 TRP A O 1
ATOM 1247 N N . ILE A 1 157 ? -3.859 1.489 13.093 1.00 96.75 157 ILE A N 1
ATOM 1248 C CA . ILE A 1 157 ? -3.888 0.300 12.239 1.00 96.75 157 ILE A CA 1
ATOM 1249 C C . ILE A 1 157 ? -2.800 -0.655 12.733 1.00 96.75 157 ILE A C 1
ATOM 1251 O O . ILE A 1 157 ? -1.618 -0.303 12.751 1.00 96.75 157 ILE A O 1
ATOM 1255 N N . LEU A 1 158 ? -3.193 -1.847 13.167 1.00 96.25 158 LEU A N 1
ATOM 1256 C CA . LEU A 1 158 ? -2.288 -2.875 13.662 1.00 96.25 158 LEU A CA 1
ATOM 1257 C C . LEU A 1 158 ? -1.869 -3.804 12.523 1.00 96.25 158 LEU A C 1
ATOM 1259 O O . LEU A 1 158 ? -2.725 -4.301 11.797 1.00 96.25 158 LEU A O 1
ATOM 1263 N N . ASP A 1 159 ? -0.564 -4.058 12.409 1.00 94.00 159 ASP A N 1
ATOM 1264 C CA . ASP A 1 159 ? 0.026 -4.986 11.439 1.00 94.00 159 ASP A CA 1
ATOM 1265 C C . ASP A 1 159 ? -0.549 -4.798 10.018 1.00 94.00 159 ASP A C 1
ATOM 1267 O O . ASP A 1 159 ? -1.116 -5.736 9.453 1.00 94.00 159 ASP A O 1
ATOM 1271 N N . PRO A 1 160 ? -0.435 -3.581 9.436 1.00 93.12 160 PRO A N 1
ATOM 1272 C CA . PRO A 1 160 ? -1.018 -3.254 8.139 1.00 93.12 160 PRO A CA 1
ATOM 1273 C C . PRO A 1 160 ? -0.666 -4.287 7.053 1.00 93.12 160 PRO A C 1
ATOM 1275 O O . PRO A 1 160 ? 0.479 -4.756 6.989 1.00 93.12 160 PRO A O 1
ATOM 1278 N N . PRO A 1 161 ? -1.627 -4.624 6.172 1.00 93.50 161 PRO A N 1
ATOM 1279 C CA . PRO A 1 161 ? -1.424 -5.608 5.118 1.00 93.50 161 PRO A CA 1
ATOM 1280 C C . PRO A 1 161 ? -0.507 -5.076 4.001 1.00 93.50 161 PRO A C 1
ATOM 1282 O O . PRO A 1 161 ? -0.037 -3.933 4.021 1.00 93.50 161 PRO A O 1
ATOM 1285 N N . ILE A 1 162 ? -0.284 -5.929 2.992 1.00 93.06 162 ILE A N 1
ATOM 1286 C CA . ILE A 1 162 ? 0.366 -5.550 1.729 1.00 93.06 162 ILE A CA 1
ATOM 1287 C C . ILE A 1 162 ? -0.331 -4.301 1.149 1.00 93.06 162 ILE A C 1
ATOM 1289 O O . ILE A 1 162 ? -1.565 -4.308 1.072 1.00 93.06 162 ILE A O 1
ATOM 1293 N N . PRO A 1 163 ? 0.419 -3.262 0.737 1.00 94.19 163 PRO A N 1
ATOM 1294 C CA . PRO A 1 163 ? -0.153 -2.030 0.205 1.00 94.19 163 PRO A CA 1
ATOM 1295 C C . PRO A 1 163 ? -0.997 -2.230 -1.054 1.00 94.19 163 PRO A C 1
ATOM 1297 O O . PRO A 1 163 ? -0.685 -3.067 -1.909 1.00 94.19 163 PRO A O 1
ATOM 1300 N N . ARG A 1 164 ? -2.049 -1.419 -1.178 1.00 95.94 164 ARG A N 1
ATOM 1301 C CA . ARG A 1 164 ? -2.971 -1.390 -2.322 1.00 95.94 164 ARG A CA 1
ATOM 1302 C C . ARG A 1 164 ? -2.948 -0.013 -2.955 1.00 95.94 164 ARG A C 1
ATOM 1304 O O . ARG A 1 164 ? -3.551 0.916 -2.437 1.00 95.94 164 ARG A O 1
ATOM 1311 N N . VAL A 1 165 ? -2.233 0.088 -4.065 1.00 96.25 165 VAL A N 1
ATOM 1312 C CA . VAL A 1 165 ? -1.822 1.351 -4.676 1.00 96.25 165 VAL A CA 1
ATOM 1313 C C . VAL A 1 165 ? -2.587 1.571 -5.975 1.00 96.25 165 VAL A C 1
ATOM 1315 O O . VAL A 1 165 ? -2.842 0.627 -6.727 1.00 96.25 165 VAL A O 1
ATOM 1318 N N . SER A 1 166 ? -2.958 2.813 -6.265 1.00 96.44 166 SER A N 1
ATOM 1319 C CA . SER A 1 166 ? -3.605 3.158 -7.528 1.00 96.44 166 SER A CA 1
ATOM 1320 C C . SER A 1 166 ? -2.634 3.092 -8.712 1.00 96.44 166 SER A C 1
ATOM 1322 O O . SER A 1 166 ? -1.424 3.293 -8.573 1.00 96.44 166 SER A O 1
ATOM 1324 N N . ILE A 1 167 ? -3.172 2.884 -9.922 1.00 94.88 167 ILE A N 1
ATOM 1325 C CA . ILE A 1 167 ? -2.381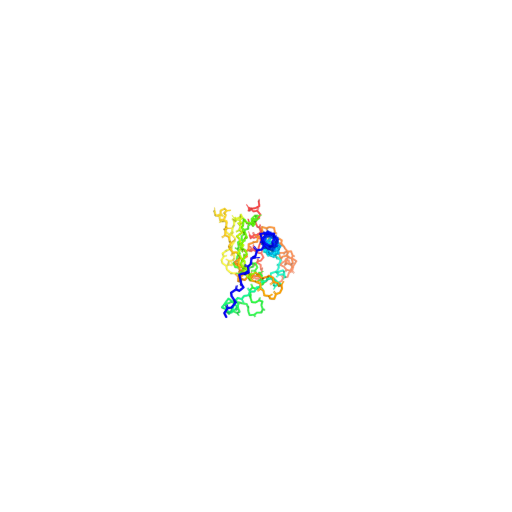 3.017 -11.162 1.00 94.88 167 ILE A CA 1
ATOM 1326 C C . ILE A 1 167 ? -1.743 4.406 -11.236 1.00 94.88 167 ILE A C 1
ATOM 1328 O O . ILE A 1 167 ? -0.587 4.537 -11.628 1.00 94.88 167 ILE A O 1
ATOM 1332 N N . LYS A 1 168 ? -2.495 5.441 -10.845 1.00 95.00 168 LYS A N 1
ATOM 1333 C CA . LYS A 1 168 ? -2.061 6.836 -10.898 1.00 95.00 168 LYS A CA 1
ATOM 1334 C C . LYS A 1 168 ? -0.824 7.071 -10.031 1.00 95.00 168 LYS A C 1
ATOM 1336 O O . LYS A 1 168 ? 0.140 7.647 -10.525 1.00 95.00 168 LYS A O 1
ATOM 1341 N N . ALA A 1 169 ? -0.834 6.597 -8.786 1.00 95.00 169 ALA A N 1
ATOM 1342 C CA . ALA A 1 169 ? 0.293 6.735 -7.869 1.00 95.00 169 ALA A CA 1
ATOM 1343 C C . ALA A 1 169 ? 1.548 6.018 -8.392 1.00 95.00 169 ALA A C 1
ATOM 1345 O O . ALA A 1 169 ? 2.627 6.608 -8.435 1.00 95.00 169 ALA A O 1
ATOM 1346 N N . LEU A 1 170 ? 1.405 4.782 -8.889 1.00 94.50 170 LEU A N 1
ATOM 1347 C CA . LEU A 1 170 ? 2.530 4.050 -9.482 1.00 94.50 170 LEU A CA 1
ATOM 1348 C C . LEU A 1 170 ? 3.056 4.718 -10.751 1.00 94.50 170 LEU A C 1
ATOM 1350 O O . LEU A 1 170 ? 4.265 4.861 -10.915 1.00 94.50 170 LEU A O 1
ATOM 1354 N N . HIS A 1 171 ? 2.164 5.152 -11.641 1.00 94.88 171 HIS A N 1
ATOM 1355 C CA . HIS A 1 171 ? 2.551 5.840 -12.867 1.00 94.88 171 HIS A CA 1
ATOM 1356 C C . HIS A 1 171 ? 3.303 7.136 -12.548 1.00 94.88 171 HIS A C 1
ATOM 1358 O O . HIS A 1 171 ? 4.333 7.405 -13.162 1.00 94.88 171 HIS A O 1
ATOM 1364 N N . GLN A 1 172 ? 2.819 7.924 -11.584 1.00 94.81 172 GLN A N 1
ATOM 1365 C CA . GLN A 1 172 ? 3.480 9.155 -11.155 1.00 94.81 172 GLN A CA 1
ATOM 1366 C C . GLN A 1 172 ? 4.878 8.869 -10.594 1.00 94.81 172 GLN A C 1
ATOM 1368 O O . GLN A 1 172 ? 5.844 9.467 -11.058 1.00 94.81 172 GLN A O 1
ATOM 1373 N N . PHE A 1 173 ? 5.005 7.889 -9.695 1.00 93.44 173 PHE A N 1
ATOM 1374 C CA . PHE A 1 173 ? 6.296 7.487 -9.135 1.00 93.44 173 PHE A CA 1
ATOM 1375 C C . PHE A 1 173 ? 7.318 7.109 -10.217 1.00 93.44 173 PHE A C 1
ATOM 1377 O O . PHE A 1 173 ? 8.429 7.642 -10.239 1.00 93.44 173 PHE A O 1
ATOM 1384 N N . TYR A 1 174 ? 6.954 6.205 -11.134 1.00 93.19 174 TYR A N 1
ATOM 1385 C CA . TYR A 1 174 ? 7.880 5.754 -12.178 1.00 93.19 174 TYR A CA 1
ATOM 1386 C C . TYR A 1 174 ? 8.210 6.868 -13.168 1.00 93.19 174 TYR A C 1
ATOM 1388 O O . TYR A 1 174 ? 9.355 6.970 -13.607 1.00 93.19 174 TYR A O 1
ATOM 1396 N N . LYS A 1 175 ? 7.237 7.728 -13.487 1.00 94.50 175 LYS A N 1
ATOM 1397 C CA . LYS A 1 175 ? 7.460 8.898 -14.334 1.00 94.50 175 LYS A CA 1
ATOM 1398 C C . LYS A 1 175 ? 8.478 9.846 -13.701 1.00 94.50 175 LYS A C 1
ATOM 1400 O O . LYS A 1 175 ? 9.442 10.201 -14.367 1.00 94.50 175 LYS A O 1
ATOM 1405 N N . ASP A 1 176 ? 8.319 10.196 -12.427 1.00 92.88 176 ASP A N 1
ATOM 1406 C CA . ASP A 1 176 ? 9.239 11.111 -11.740 1.00 92.88 176 ASP A CA 1
ATOM 1407 C C . ASP A 1 176 ? 10.659 10.533 -11.655 1.00 92.88 176 ASP A C 1
ATOM 1409 O O . ASP A 1 176 ? 11.646 11.243 -11.869 1.00 92.88 176 ASP A O 1
ATOM 1413 N N . ARG A 1 177 ? 10.781 9.218 -11.425 1.00 90.06 177 ARG A N 1
ATOM 1414 C CA . ARG A 1 177 ? 12.070 8.510 -11.463 1.00 90.06 177 ARG A CA 1
ATOM 1415 C C . ARG A 1 177 ? 12.715 8.571 -12.845 1.00 90.06 177 ARG A C 1
ATOM 1417 O O . ARG A 1 177 ? 13.874 8.968 -12.947 1.00 90.06 177 ARG A O 1
ATOM 1424 N N . ILE A 1 178 ? 11.977 8.231 -13.900 1.00 91.81 178 ILE A N 1
ATOM 1425 C CA . ILE A 1 178 ? 12.454 8.295 -15.288 1.00 91.81 178 ILE A CA 1
ATOM 1426 C C . ILE A 1 178 ? 12.877 9.716 -15.662 1.00 91.81 178 ILE A C 1
ATOM 1428 O O . ILE A 1 178 ? 13.978 9.892 -16.184 1.00 91.81 178 ILE A O 1
ATOM 1432 N N . ASP A 1 179 ? 12.051 10.717 -15.358 1.00 90.94 179 ASP A N 1
ATOM 1433 C CA . ASP A 1 179 ? 12.315 12.123 -15.674 1.00 90.94 179 ASP A CA 1
ATOM 1434 C C . ASP A 1 179 ? 13.596 12.603 -14.969 1.00 90.94 179 ASP A C 1
ATOM 1436 O O . ASP A 1 179 ? 14.454 13.222 -15.599 1.00 90.94 179 ASP A O 1
ATOM 1440 N N . SER A 1 180 ? 13.793 12.229 -13.697 1.00 88.06 180 SER A N 1
ATOM 1441 C CA . SER A 1 180 ? 15.018 12.553 -12.947 1.00 88.06 180 SER A CA 1
ATOM 1442 C C . SER A 1 180 ? 16.281 11.862 -13.480 1.00 88.06 180 SER A C 1
ATOM 1444 O O . SER A 1 180 ? 17.390 12.358 -13.284 1.00 88.06 180 SER A O 1
ATOM 1446 N N . MET A 1 181 ? 16.133 10.723 -14.164 1.00 85.38 181 MET A N 1
ATOM 1447 C CA . MET A 1 181 ? 17.247 9.957 -14.726 1.00 85.38 181 MET A CA 1
ATOM 1448 C C . MET A 1 181 ? 17.550 10.321 -16.180 1.00 85.38 181 MET A C 1
ATOM 1450 O O . MET A 1 181 ? 18.683 10.127 -16.620 1.00 85.38 181 MET A O 1
ATOM 1454 N N . ALA A 1 182 ? 16.570 10.840 -16.925 1.00 83.31 182 ALA A N 1
ATOM 1455 C CA . ALA A 1 182 ? 16.644 11.013 -18.373 1.00 83.31 182 ALA A CA 1
ATOM 1456 C C . ALA A 1 182 ? 17.881 11.813 -18.802 1.00 83.31 182 ALA A C 1
ATOM 1458 O O . ALA A 1 182 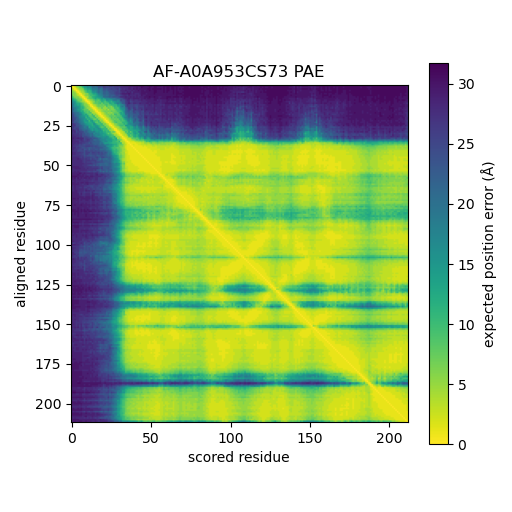? 18.676 11.332 -19.609 1.00 83.31 182 ALA A O 1
ATOM 1459 N N . GLU A 1 183 ? 18.105 12.992 -18.217 1.00 79.12 183 GLU A N 1
ATOM 1460 C CA . GLU A 1 183 ? 19.255 13.828 -18.578 1.00 79.12 183 GLU A CA 1
ATOM 1461 C C . GLU A 1 183 ? 20.581 13.082 -18.371 1.00 79.12 183 GLU A C 1
ATOM 1463 O O . GLU A 1 183 ? 21.449 13.101 -19.243 1.00 79.12 183 GLU A O 1
ATOM 1468 N N . TRP A 1 184 ? 20.729 12.352 -17.264 1.00 77.56 184 TRP A N 1
ATOM 1469 C CA . TRP A 1 184 ? 21.966 11.639 -16.947 1.00 77.56 184 TRP A CA 1
ATOM 1470 C C . TRP A 1 184 ? 22.202 10.403 -17.824 1.00 77.56 184 TRP A C 1
ATOM 1472 O O . TRP A 1 184 ? 23.341 10.146 -18.220 1.00 77.56 184 TRP A O 1
ATOM 1482 N N . ILE A 1 185 ? 21.133 9.680 -18.174 1.00 83.69 185 ILE A N 1
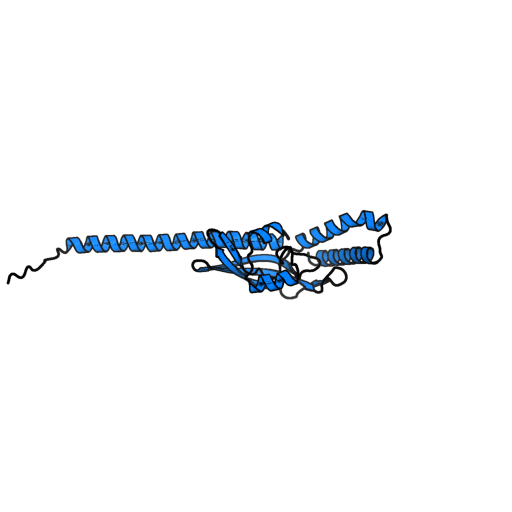ATOM 1483 C CA . ILE A 1 185 ? 21.175 8.516 -19.070 1.00 83.69 185 ILE A CA 1
ATOM 1484 C C . ILE A 1 185 ? 21.619 8.920 -20.482 1.00 83.69 185 ILE A C 1
ATOM 1486 O O . ILE A 1 185 ? 22.417 8.208 -21.094 1.00 83.69 185 ILE A O 1
ATOM 1490 N N . PHE A 1 186 ? 21.143 10.061 -20.993 1.00 71.94 186 PHE A N 1
ATOM 1491 C CA . PHE A 1 186 ? 21.405 10.491 -22.372 1.00 71.94 186 PHE A CA 1
ATOM 1492 C C . PHE A 1 186 ? 22.655 11.367 -22.541 1.00 71.94 186 PHE A C 1
ATOM 1494 O O . PHE A 1 186 ? 23.097 11.564 -23.672 1.00 71.94 186 PHE A O 1
ATOM 1501 N N . THR A 1 187 ? 23.250 11.882 -21.456 1.00 66.75 187 THR A N 1
ATOM 1502 C CA . THR A 1 187 ? 24.383 12.828 -21.544 1.00 66.75 187 THR A CA 1
ATOM 1503 C C . THR A 1 187 ? 25.693 12.352 -20.904 1.00 66.75 187 THR A C 1
ATOM 1505 O O . THR A 1 187 ? 26.721 13.003 -21.112 1.00 66.75 187 THR A O 1
ATOM 1508 N N . LYS A 1 188 ? 25.729 11.241 -20.143 1.00 66.38 188 LYS A N 1
ATOM 1509 C CA . LYS A 1 188 ? 26.940 10.764 -19.430 1.00 66.38 188 LYS A CA 1
ATOM 1510 C C . LYS A 1 188 ? 27.055 9.230 -19.374 1.00 66.38 188 LYS A C 1
ATOM 1512 O O . LYS A 1 188 ? 26.141 8.518 -19.763 1.00 66.38 188 LYS A O 1
ATOM 1517 N N . GLN A 1 189 ? 28.216 8.743 -18.906 1.00 72.69 189 GLN A N 1
ATOM 1518 C CA . GLN A 1 189 ? 28.660 7.341 -18.746 1.00 72.69 189 GLN A CA 1
ATOM 1519 C C . GLN A 1 189 ? 27.753 6.478 -17.834 1.00 72.69 189 GLN A C 1
ATOM 1521 O O . GLN A 1 189 ? 28.222 5.884 -16.864 1.00 72.69 189 GLN A O 1
ATOM 1526 N N . ALA A 1 190 ? 26.451 6.408 -18.105 1.00 81.50 190 ALA A N 1
ATOM 1527 C CA . ALA A 1 190 ? 25.560 5.493 -17.415 1.00 81.50 190 ALA A CA 1
ATOM 1528 C C . ALA A 1 190 ? 26.048 4.058 -17.641 1.00 81.50 190 ALA A C 1
ATOM 1530 O O . ALA A 1 190 ? 26.271 3.630 -18.780 1.00 81.50 190 ALA A O 1
ATOM 1531 N N . SER A 1 191 ? 26.225 3.329 -16.543 1.00 86.75 191 SER A N 1
ATOM 1532 C CA . SER A 1 191 ? 26.507 1.898 -16.587 1.00 86.75 191 SER A CA 1
ATOM 1533 C C . SER A 1 191 ? 25.367 1.156 -17.285 1.00 86.75 191 SER A C 1
ATOM 1535 O O . SER A 1 191 ? 24.218 1.604 -17.272 1.00 86.75 191 SER A O 1
ATOM 1537 N N . ASP A 1 192 ? 25.658 -0.016 -17.844 1.00 87.50 192 ASP A N 1
ATOM 1538 C CA . ASP A 1 192 ? 24.629 -0.838 -18.493 1.00 87.50 192 ASP A CA 1
ATOM 1539 C C . ASP A 1 192 ? 23.502 -1.215 -17.520 1.00 87.50 192 ASP A C 1
ATOM 1541 O O . ASP A 1 192 ? 22.339 -1.260 -17.904 1.00 87.50 192 ASP A O 1
ATOM 1545 N N . SER A 1 193 ? 23.820 -1.364 -16.229 1.00 86.06 193 SER A N 1
ATOM 1546 C CA . SER A 1 193 ? 22.831 -1.567 -15.163 1.00 86.06 193 SER A CA 1
ATOM 1547 C C . SER A 1 193 ? 21.851 -0.392 -15.030 1.00 86.06 193 SER A C 1
ATOM 1549 O O . SER A 1 193 ? 20.644 -0.589 -14.911 1.00 86.06 193 SER A O 1
ATOM 1551 N N . GLN A 1 194 ? 22.341 0.849 -15.109 1.00 87.25 194 GLN A N 1
ATOM 1552 C CA . GLN A 1 194 ? 21.493 2.045 -15.024 1.00 87.25 194 GLN A CA 1
ATOM 1553 C C . GLN A 1 194 ? 20.607 2.215 -16.255 1.00 87.25 194 GLN A C 1
ATOM 1555 O O . GLN A 1 194 ? 19.436 2.566 -16.113 1.00 87.25 194 GLN A O 1
ATOM 1560 N N . LYS A 1 195 ? 21.143 1.927 -17.446 1.00 88.69 195 LYS A N 1
ATOM 1561 C CA . LYS A 1 195 ? 20.360 1.909 -18.689 1.00 88.69 195 LYS A CA 1
ATOM 1562 C C . LYS A 1 195 ? 19.278 0.834 -18.638 1.00 88.69 195 LYS A C 1
ATOM 1564 O O . LYS A 1 195 ? 18.123 1.129 -18.919 1.00 88.69 195 LYS A O 1
ATOM 1569 N N . ASN A 1 196 ? 19.621 -0.368 -18.174 1.00 88.94 196 ASN A N 1
ATOM 1570 C CA . ASN A 1 196 ? 18.659 -1.450 -17.995 1.00 88.94 196 ASN A CA 1
ATOM 1571 C C . ASN A 1 196 ? 17.546 -1.066 -17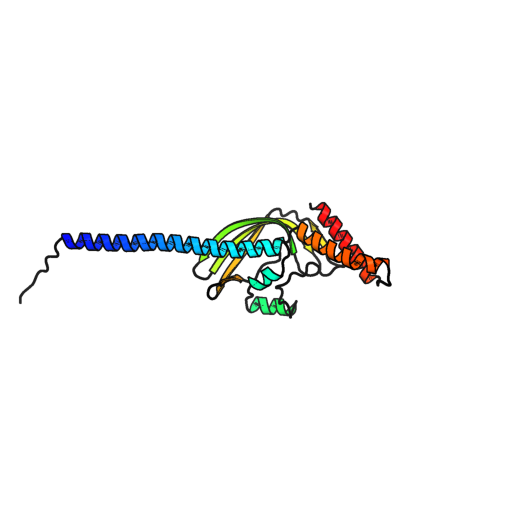.005 1.00 88.94 196 ASN A C 1
ATOM 1573 O O . ASN A 1 196 ? 16.375 -1.257 -17.304 1.00 88.94 196 ASN A O 1
ATOM 1577 N N . ASN A 1 197 ? 17.873 -0.453 -15.862 1.00 88.44 197 ASN A N 1
ATOM 1578 C CA . ASN A 1 197 ? 16.853 0.026 -14.920 1.00 88.44 197 ASN A CA 1
ATOM 1579 C C . ASN A 1 197 ? 15.927 1.079 -15.551 1.00 88.44 197 ASN A C 1
ATOM 1581 O O . ASN A 1 197 ? 14.719 1.045 -15.326 1.00 88.44 197 ASN A O 1
ATOM 1585 N N . TYR A 1 198 ? 16.479 1.999 -16.347 1.00 90.31 198 TYR A N 1
ATOM 1586 C CA . TYR A 1 198 ? 15.693 2.989 -17.083 1.00 90.31 198 TYR A CA 1
ATOM 1587 C C . TYR A 1 198 ? 14.722 2.326 -18.075 1.00 90.31 198 TYR A C 1
ATOM 1589 O O . TYR A 1 198 ? 13.543 2.679 -18.120 1.00 90.31 198 TYR A O 1
ATOM 1597 N N . GLU A 1 199 ? 15.186 1.339 -18.841 1.00 90.88 199 GLU A N 1
ATOM 1598 C CA . GLU A 1 199 ? 14.350 0.582 -19.779 1.00 90.88 199 GLU A CA 1
ATOM 1599 C C . GLU A 1 199 ? 13.255 -0.223 -19.064 1.00 90.88 199 GLU A C 1
ATOM 1601 O O . GLU A 1 199 ? 12.098 -0.184 -19.482 1.00 90.88 199 GLU A O 1
ATOM 1606 N N . GLU A 1 200 ? 13.577 -0.903 -17.961 1.00 91.38 200 GLU A N 1
ATOM 1607 C CA . GLU A 1 200 ? 12.598 -1.672 -17.180 1.00 91.38 200 GLU A CA 1
ATOM 1608 C C . GLU A 1 200 ? 11.506 -0.778 -16.576 1.00 91.38 200 GLU A C 1
ATOM 1610 O O . GLU A 1 200 ? 10.324 -1.118 -16.638 1.00 91.38 200 GLU A O 1
ATOM 1615 N N . MET A 1 201 ? 11.851 0.411 -16.070 1.00 92.12 201 MET A N 1
ATOM 1616 C CA . MET A 1 201 ? 10.839 1.364 -15.599 1.00 92.12 201 MET A CA 1
ATOM 1617 C C . MET A 1 201 ? 9.919 1.843 -16.730 1.00 92.12 201 MET A C 1
ATOM 1619 O O . MET A 1 201 ? 8.715 1.987 -16.514 1.00 92.12 201 MET A O 1
ATOM 1623 N N . ASN A 1 202 ? 10.449 2.055 -17.941 1.00 92.62 202 ASN A N 1
ATOM 1624 C CA . ASN A 1 202 ? 9.625 2.423 -19.096 1.00 92.62 202 ASN A CA 1
ATOM 1625 C C . ASN A 1 202 ? 8.655 1.295 -19.476 1.00 92.62 202 ASN A C 1
ATOM 1627 O O . ASN A 1 202 ? 7.472 1.562 -19.689 1.00 92.62 202 ASN A O 1
ATOM 1631 N N . LYS A 1 203 ? 9.107 0.033 -19.465 1.00 93.06 203 LYS A N 1
ATOM 1632 C CA . LYS A 1 203 ? 8.228 -1.134 -19.672 1.00 93.06 203 LYS A CA 1
ATOM 1633 C C . LYS A 1 203 ? 7.122 -1.199 -18.618 1.00 93.06 203 LYS A C 1
ATOM 1635 O O . LYS A 1 203 ? 5.969 -1.471 -18.948 1.00 93.06 203 LYS A O 1
ATOM 1640 N N . ILE A 1 204 ? 7.441 -0.917 -17.351 1.00 93.19 204 ILE A N 1
ATOM 1641 C CA . ILE A 1 204 ? 6.432 -0.851 -16.286 1.00 93.19 204 ILE A CA 1
ATOM 1642 C C . ILE A 1 204 ? 5.412 0.262 -16.570 1.00 93.19 204 ILE A C 1
ATOM 1644 O O . ILE A 1 204 ? 4.215 0.015 -16.434 1.00 93.19 204 ILE A O 1
ATOM 1648 N N . LEU A 1 205 ? 5.836 1.454 -17.011 1.00 93.44 205 LEU A N 1
ATOM 1649 C CA . LEU A 1 205 ? 4.907 2.526 -17.395 1.00 93.44 205 LEU A CA 1
ATOM 1650 C C . LEU A 1 205 ? 3.980 2.120 -18.546 1.00 93.44 205 LEU A C 1
ATOM 1652 O O . LEU A 1 205 ? 2.791 2.435 -18.502 1.00 93.44 205 LEU A O 1
ATOM 1656 N N . GLU A 1 206 ? 4.490 1.424 -19.561 1.00 94.00 206 GLU A N 1
ATOM 1657 C CA . GLU A 1 206 ? 3.669 0.911 -20.665 1.00 94.00 206 GLU A CA 1
ATOM 1658 C C . GLU A 1 206 ? 2.605 -0.075 -20.169 1.00 94.00 206 GLU A C 1
ATOM 1660 O O . GLU A 1 206 ? 1.430 0.057 -20.522 1.00 94.00 206 GLU A O 1
ATOM 1665 N N . ILE A 1 207 ? 2.985 -1.003 -19.283 1.00 93.00 207 ILE A N 1
ATOM 1666 C CA . ILE A 1 207 ? 2.046 -1.934 -18.645 1.00 93.00 207 ILE A CA 1
ATOM 1667 C C . ILE A 1 207 ? 0.986 -1.159 -17.857 1.00 93.00 207 ILE A C 1
ATOM 1669 O O . ILE A 1 207 ? -0.205 -1.398 -18.039 1.00 93.00 207 ILE A O 1
ATOM 1673 N N . LEU A 1 208 ? 1.388 -0.201 -17.019 1.00 92.56 208 LEU A N 1
ATOM 1674 C CA . LEU A 1 208 ? 0.451 0.602 -16.229 1.00 92.56 208 LEU A CA 1
ATOM 1675 C C . LEU A 1 208 ? -0.544 1.364 -17.115 1.00 92.56 208 LEU A C 1
ATOM 1677 O O . LEU A 1 208 ? -1.729 1.382 -16.798 1.00 92.56 208 LEU A O 1
ATOM 1681 N N . ARG A 1 209 ? -0.102 1.924 -18.249 1.00 92.88 209 ARG A N 1
ATOM 1682 C CA . ARG A 1 209 ? -0.989 2.592 -19.220 1.00 92.88 209 ARG A CA 1
ATOM 1683 C C . ARG A 1 209 ? -2.009 1.644 -19.840 1.00 92.88 209 ARG A C 1
ATOM 1685 O O . ARG A 1 209 ? -3.136 2.057 -20.066 1.00 92.88 209 ARG A O 1
ATOM 1692 N N . SER A 1 210 ? -1.637 0.389 -20.093 1.00 91.75 210 SER A N 1
ATOM 1693 C CA . SER A 1 210 ? -2.570 -0.619 -20.622 1.00 91.75 210 SER A CA 1
ATOM 1694 C C . SER A 1 210 ? -3.639 -1.075 -19.621 1.00 91.75 210 SER A C 1
ATOM 1696 O O . SER A 1 210 ? -4.613 -1.709 -20.018 1.00 91.75 210 SER A O 1
ATOM 1698 N N . LEU A 1 211 ? -3.456 -0.771 -18.331 1.00 88.25 211 LEU A N 1
ATOM 1699 C CA . LEU A 1 211 ? -4.391 -1.114 -17.257 1.00 88.25 211 LEU A CA 1
ATOM 1700 C C . LEU A 1 211 ? -5.389 0.017 -16.935 1.00 88.25 211 LEU A C 1
ATOM 1702 O O . LEU A 1 211 ? -6.334 -0.225 -16.174 1.00 88.25 211 LEU A O 1
ATOM 1706 N N . MET A 1 212 ? -5.157 1.229 -17.462 1.00 84.88 212 MET A N 1
ATOM 1707 C CA . MET A 1 212 ? -6.025 2.408 -17.303 1.00 84.88 212 MET A CA 1
ATOM 1708 C C . MET A 1 212 ? -7.281 2.282 -18.162 1.00 84.88 212 MET A C 1
ATOM 1710 O O . MET A 1 212 ? -8.377 2.506 -17.599 1.00 84.88 212 MET A O 1
#

Solvent-accessible surface area (backbone atoms only — not comparable to full-atom values): 11759 Å² total; per-residue (Å²): 141,82,87,80,79,83,80,80,59,74,73,59,57,58,55,54,52,52,52,55,49,54,55,51,53,50,48,54,54,50,54,51,52,51,50,52,53,52,50,50,56,50,46,54,54,51,49,53,49,52,50,21,33,27,58,62,43,39,68,59,42,54,75,41,50,42,62,50,76,68,55,42,58,55,25,37,73,79,31,71,86,62,46,68,39,54,81,46,85,54,49,49,68,36,34,33,26,83,51,72,45,80,78,45,77,48,78,53,99,54,36,33,43,35,34,34,41,28,37,30,47,27,32,49,41,66,57,34,58,93,49,48,41,82,42,81,42,90,55,60,68,47,80,42,76,48,41,32,37,50,56,91,95,43,74,27,37,41,61,72,73,79,44,46,25,24,58,64,35,55,47,50,53,49,48,54,55,47,62,74,40,46,66,51,61,77,73,49,94,56,50,71,67,57,52,48,43,54,52,41,48,50,53,50,47,54,53,51,60,75,71,110

pLDDT: mean 82.87, std 17.53, range [35.66, 98.44]

Sequence (212 aa):
MTNQSIILSRKNISLLLAIVCCVSFNHSIWAKSLNEVEVDAVRIVAEKFCYADFEGDPDIRMDITKYTTSRRKEESRKDPELLGKVIAFEADPIFVVKSFEITNIIVEKNTAVVTVVFDRIAKSMGSGLPGRKIIADDLKQDVVTLQLIRDQEKWWILDPPIPRVSIKALHQFYKDRIDSMAEWIFTKQASDSQKNNYEEMNKILEILRSLM